Protein AF-A0A0C9TZB8-F1 (afdb_monomer_lite)

Foldseek 3Di:
DVVVPPDPPPDDDPPVVVVLVVVVVVVVVVVVVVQVVQVVVLVVVCVVPVDCPDDDRPDPDDPDDDPPDDDDDDDDDDDDDDPDDPPPPPPPDQQHWDWDQDPVRDIGTDPVSPDDDPVVPPPCVPDDDDDDDPNPDDDDPCNPPPDPDDDQDPVNVVLLLVVCLAVPLPLCLSQLLRPPRHSVNSVVSVVVCCVVPVPSNVVSNVNHDHHDQVSSCVSVVDRPPDDDDDDDDDPDPDPDD

Organism: Sphaerobolus stellatus (strain SS14) (NCBI:txid990650)

pLDDT: mean 74.23, std 18.97, range [26.12, 95.31]

Structure (mmCIF, N/CA/C/O backbone):
data_AF-A0A0C9TZB8-F1
#
_entry.id   AF-A0A0C9TZB8-F1
#
loop_
_atom_site.group_PDB
_atom_site.id
_atom_site.type_symbol
_atom_site.label_atom_id
_atom_site.label_alt_id
_atom_site.label_comp_id
_atom_site.label_asym_id
_atom_site.label_entity_id
_atom_site.label_seq_id
_atom_site.pdbx_PDB_ins_code
_atom_site.Cartn_x
_atom_site.Cartn_y
_atom_site.Cartn_z
_atom_site.occupancy
_atom_site.B_iso_or_equiv
_atom_site.auth_seq_id
_atom_site.auth_comp_id
_atom_site.auth_asym_id
_atom_site.auth_atom_id
_atom_site.pdbx_PDB_model_num
ATOM 1 N N . MET A 1 1 ? -3.788 34.583 13.379 1.00 45.22 1 MET A N 1
ATOM 2 C CA . MET A 1 1 ? -2.763 34.274 12.353 1.00 45.22 1 MET A CA 1
ATOM 3 C C . MET A 1 1 ? -3.358 33.947 10.976 1.00 45.22 1 MET A C 1
ATOM 5 O O . MET A 1 1 ? -2.590 33.648 10.077 1.00 45.22 1 MET A O 1
ATOM 9 N N . SER A 1 2 ? -4.682 34.026 10.771 1.00 53.50 2 SER A N 1
ATOM 10 C CA . SER A 1 2 ? -5.327 33.851 9.455 1.00 53.50 2 SER A CA 1
ATOM 11 C C . SER A 1 2 ? -5.570 35.163 8.696 1.00 53.50 2 SER A C 1
ATOM 13 O O . SER A 1 2 ? -5.894 35.116 7.525 1.00 53.50 2 SER A O 1
ATOM 15 N N . THR A 1 3 ? -5.381 36.316 9.340 1.00 52.56 3 THR A N 1
ATOM 16 C CA . THR A 1 3 ? -5.640 37.660 8.786 1.00 52.56 3 THR A CA 1
ATOM 17 C C . THR A 1 3 ? -4.409 38.299 8.131 1.00 52.56 3 THR A C 1
ATOM 19 O O . THR A 1 3 ? -4.404 39.490 7.855 1.00 52.56 3 THR A O 1
ATOM 22 N N . ILE A 1 4 ? -3.318 37.540 7.961 1.00 51.75 4 ILE A N 1
ATOM 23 C CA . ILE A 1 4 ? -2.066 38.017 7.337 1.00 51.75 4 ILE A CA 1
ATOM 24 C C . ILE A 1 4 ? -1.989 37.650 5.845 1.00 51.75 4 ILE A C 1
ATOM 26 O O . ILE A 1 4 ? -1.059 38.050 5.152 1.00 51.75 4 ILE A O 1
ATOM 30 N N . CYS A 1 5 ? -2.969 36.878 5.368 1.00 57.84 5 CYS A N 1
ATOM 31 C CA . CYS A 1 5 ? -3.110 36.447 3.980 1.00 57.84 5 CYS A CA 1
ATOM 32 C C . CYS A 1 5 ? -4.456 36.885 3.385 1.00 57.84 5 CYS A C 1
ATOM 34 O O . CYS A 1 5 ? -4.932 36.245 2.454 1.00 57.84 5 CYS A O 1
ATOM 36 N N . ASP A 1 6 ? -5.071 37.934 3.936 1.00 55.94 6 ASP A N 1
ATOM 37 C CA . ASP A 1 6 ? -6.089 38.681 3.202 1.00 55.94 6 ASP A CA 1
ATOM 38 C C . ASP A 1 6 ? -5.326 39.629 2.263 1.00 55.94 6 ASP A C 1
ATOM 40 O O . ASP A 1 6 ? -4.459 40.385 2.704 1.00 55.94 6 ASP A O 1
ATOM 44 N N . ASP A 1 7 ? -5.562 39.456 0.964 1.00 50.97 7 ASP A N 1
ATOM 45 C CA . ASP A 1 7 ? -4.817 40.012 -0.167 1.00 50.97 7 ASP A CA 1
ATOM 46 C C . ASP A 1 7 ? -4.336 41.461 0.016 1.00 50.97 7 ASP A C 1
ATOM 48 O O . ASP A 1 7 ? -5.112 42.391 0.235 1.00 50.97 7 ASP A O 1
ATOM 52 N N . LEU A 1 8 ? -3.039 41.676 -0.218 1.00 54.12 8 LEU A N 1
ATOM 53 C CA . LEU A 1 8 ? -2.567 42.961 -0.721 1.00 54.12 8 LEU A CA 1
ATOM 54 C C . LEU A 1 8 ? -3.093 43.080 -2.160 1.00 54.12 8 LEU A C 1
ATOM 56 O O . LEU A 1 8 ? -2.630 42.353 -3.038 1.00 54.12 8 LEU A O 1
ATOM 60 N N . GLU A 1 9 ? -4.016 44.011 -2.414 1.00 53.62 9 GLU A N 1
ATOM 61 C CA . GLU A 1 9 ? -4.641 44.302 -3.727 1.00 53.62 9 GLU A CA 1
ATOM 62 C C . GLU A 1 9 ? -3.643 44.672 -4.856 1.00 53.62 9 GLU A C 1
ATOM 64 O O . GLU A 1 9 ? -4.024 45.063 -5.958 1.00 53.62 9 GLU A O 1
ATOM 69 N N . THR A 1 10 ? -2.339 44.567 -4.605 1.00 58.12 10 THR A N 1
ATOM 70 C CA . THR A 1 10 ? -1.247 44.889 -5.528 1.00 58.12 10 THR A CA 1
ATOM 71 C C . THR A 1 10 ? -0.643 43.659 -6.215 1.00 58.12 10 THR A C 1
ATOM 73 O O . THR A 1 10 ? 0.202 43.802 -7.102 1.00 58.12 10 THR A O 1
ATOM 76 N N . GLY A 1 11 ? -1.073 42.444 -5.860 1.00 58.53 11 GLY A N 1
ATOM 77 C CA . GLY A 1 11 ? -0.589 41.209 -6.471 1.00 58.53 11 GLY A CA 1
ATOM 78 C C . GLY A 1 11 ? -1.316 40.870 -7.772 1.00 58.53 11 GLY A C 1
ATOM 79 O O . GLY A 1 11 ? -2.379 40.259 -7.746 1.00 58.53 11 GLY A O 1
ATOM 80 N N . ARG A 1 12 ? -0.733 41.191 -8.936 1.00 65.31 12 ARG A N 1
ATOM 81 C CA . ARG A 1 12 ? -1.201 40.601 -10.204 1.00 65.31 12 ARG A CA 1
ATOM 82 C C . ARG A 1 12 ? -0.957 39.096 -10.168 1.00 65.31 12 ARG A C 1
ATOM 84 O O . ARG A 1 12 ? 0.181 38.639 -10.284 1.00 65.31 12 ARG A O 1
ATOM 91 N N . ILE A 1 13 ? -2.032 38.334 -10.020 1.00 67.38 13 ILE A N 1
ATOM 92 C CA . ILE A 1 13 ? -2.008 36.881 -10.137 1.00 67.38 13 ILE A CA 1
ATOM 93 C C . ILE A 1 13 ? -1.567 36.531 -11.563 1.00 67.38 13 ILE A C 1
ATOM 95 O O . ILE A 1 13 ? -2.063 37.086 -12.543 1.00 67.38 13 ILE A O 1
ATOM 99 N N . SER A 1 14 ? -0.586 35.638 -11.685 1.00 73.31 14 SER A N 1
ATOM 100 C CA . SER A 1 14 ? -0.123 35.174 -12.991 1.00 73.31 14 SER A CA 1
ATOM 101 C C . SER A 1 14 ? -1.278 34.494 -13.732 1.00 73.31 14 SER A C 1
ATOM 103 O O . SER A 1 14 ? -1.895 33.577 -13.192 1.00 73.31 14 SER A O 1
ATOM 105 N N . SER A 1 15 ? -1.527 34.876 -14.987 1.00 74.44 15 SER A N 1
ATOM 106 C CA . SER A 1 15 ? -2.512 34.221 -15.867 1.00 74.44 15 SER A CA 1
ATOM 107 C C . SER A 1 15 ? -2.292 32.704 -15.978 1.00 74.44 15 SER A C 1
ATOM 109 O O . SER A 1 15 ? -3.234 31.928 -16.153 1.00 74.44 15 SER A O 1
ATOM 111 N N . ARG A 1 16 ? -1.041 32.258 -15.796 1.00 67.25 16 ARG A N 1
ATOM 112 C CA . ARG A 1 16 ? -0.650 30.847 -15.700 1.00 67.25 16 ARG A CA 1
ATOM 113 C C . ARG A 1 16 ? -1.206 30.166 -14.448 1.00 67.25 16 ARG A C 1
ATOM 115 O O . ARG A 1 16 ? -1.629 29.016 -14.523 1.00 67.25 16 ARG A O 1
ATOM 122 N N . TRP A 1 17 ? -1.196 30.854 -13.307 1.00 71.19 17 TRP A N 1
ATOM 123 C CA . TRP A 1 17 ? -1.769 30.336 -12.064 1.00 71.19 17 TRP A CA 1
ATOM 124 C C . TRP A 1 17 ? -3.279 30.173 -12.206 1.00 71.19 17 TRP A C 1
ATOM 126 O O . TRP A 1 17 ? -3.803 29.111 -11.890 1.00 71.19 17 TRP A O 1
ATOM 136 N N . GLU A 1 18 ? -3.956 31.174 -12.768 1.00 73.69 18 GLU A N 1
ATOM 137 C CA . GLU A 1 18 ? -5.401 31.132 -13.000 1.00 73.69 18 GLU A CA 1
ATOM 138 C C . GLU A 1 18 ? -5.789 29.987 -13.946 1.00 73.69 18 GLU A C 1
ATOM 140 O O . GLU A 1 18 ? -6.629 29.154 -13.604 1.00 73.69 18 GLU A O 1
ATOM 145 N N . SER A 1 19 ? -5.085 29.857 -15.075 1.00 76.12 19 SER A N 1
ATOM 146 C CA . SER A 1 19 ? -5.293 28.760 -16.031 1.00 76.12 19 SER A CA 1
ATOM 147 C C . SER A 1 19 ? -5.060 27.384 -15.393 1.00 76.12 19 SER A C 1
ATOM 149 O O . SER A 1 19 ? -5.835 26.454 -15.603 1.00 76.12 19 SER A O 1
ATOM 151 N N . SER A 1 20 ? -4.022 27.247 -14.561 1.00 71.62 20 SER A N 1
ATOM 152 C CA . SER A 1 20 ? -3.732 25.999 -13.846 1.00 71.62 20 SER A CA 1
ATOM 153 C C . SER A 1 20 ? -4.809 25.658 -12.810 1.00 71.62 20 SER A C 1
ATOM 155 O O . SER A 1 20 ? -5.211 24.498 -12.710 1.00 71.62 20 SER A O 1
ATOM 157 N N . GLN A 1 21 ? -5.323 26.647 -12.071 1.00 74.38 21 GLN A N 1
ATOM 158 C CA . GLN A 1 21 ? -6.415 26.436 -11.117 1.00 74.38 21 GLN A CA 1
ATOM 159 C C . GLN A 1 21 ? -7.715 26.033 -11.814 1.00 74.38 21 GLN A C 1
ATOM 161 O O . GLN A 1 21 ? -8.397 25.124 -11.337 1.00 74.38 21 GLN A O 1
ATOM 166 N N . LEU A 1 22 ? -8.040 26.656 -12.951 1.00 81.00 22 LEU A N 1
ATOM 167 C CA . LEU A 1 22 ? -9.216 26.306 -13.748 1.00 81.00 22 LEU A CA 1
ATOM 168 C C . LEU A 1 22 ? -9.128 24.868 -14.265 1.00 81.00 22 LEU A C 1
ATOM 170 O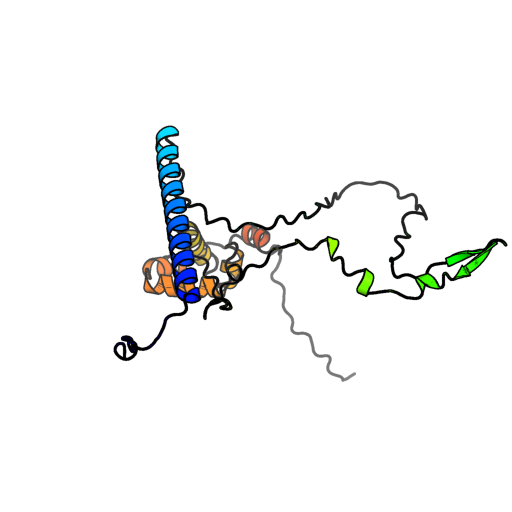 O . LEU A 1 22 ? -10.042 24.084 -14.013 1.00 81.00 22 LEU A O 1
ATOM 174 N N . LEU A 1 23 ? -7.997 24.479 -14.862 1.00 78.31 23 LEU A N 1
ATOM 175 C CA . LEU A 1 23 ? -7.768 23.101 -15.312 1.00 78.31 23 LEU A CA 1
ATOM 176 C C . LEU A 1 23 ? -7.858 22.093 -14.158 1.00 78.31 23 LEU A C 1
ATOM 178 O O . LEU A 1 23 ? -8.474 21.035 -14.294 1.00 78.31 23 LEU A O 1
ATOM 182 N N . HIS A 1 24 ? -7.308 22.418 -12.984 1.00 73.25 24 HIS A N 1
ATOM 183 C CA . HIS A 1 24 ? -7.448 21.572 -11.797 1.00 73.25 24 HIS A CA 1
ATOM 184 C C . HIS A 1 24 ? -8.894 21.465 -11.305 1.00 73.25 24 HIS A C 1
ATOM 186 O O . HIS A 1 24 ? -9.329 20.381 -10.899 1.00 73.25 24 HIS A O 1
ATOM 192 N N . ALA A 1 25 ? -9.644 22.566 -11.322 1.00 79.00 25 ALA A N 1
ATOM 193 C CA . ALA A 1 25 ? -11.049 22.583 -10.943 1.00 79.00 25 ALA A CA 1
ATOM 194 C C . ALA A 1 25 ? -11.899 21.757 -11.921 1.00 79.00 25 ALA A C 1
ATOM 196 O O . ALA A 1 25 ? -12.752 20.984 -11.479 1.00 79.00 25 ALA A O 1
ATOM 197 N N . GLU A 1 26 ? -11.629 21.856 -13.222 1.00 81.56 26 GLU A N 1
ATOM 198 C CA . GLU A 1 26 ? -12.265 21.056 -14.270 1.00 81.56 26 GLU A CA 1
ATOM 199 C C . GLU A 1 26 ? -11.932 19.569 -14.143 1.00 81.56 26 GLU A C 1
ATOM 201 O O . GLU A 1 26 ? -12.843 18.742 -14.140 1.00 81.56 26 GLU A O 1
ATOM 206 N N . ALA A 1 27 ? -10.663 19.212 -13.928 1.00 80.56 27 ALA A N 1
ATOM 207 C CA . ALA A 1 27 ? -10.259 17.827 -13.687 1.00 80.56 27 ALA A CA 1
ATOM 208 C C . ALA A 1 27 ? -10.955 17.238 -12.446 1.00 80.56 27 ALA A C 1
ATOM 210 O O . ALA A 1 27 ? -11.417 16.096 -12.456 1.00 80.56 27 ALA A O 1
ATOM 211 N N . LYS A 1 28 ? -11.096 18.029 -11.375 1.00 79.31 28 LYS A N 1
ATOM 212 C CA . LYS A 1 28 ? -11.807 17.617 -10.155 1.00 79.31 28 LYS A CA 1
ATOM 213 C C . LYS A 1 28 ? -13.316 17.472 -10.378 1.00 79.31 28 LYS A C 1
ATOM 215 O O . LYS A 1 28 ? -13.921 16.582 -9.777 1.00 79.31 28 LYS A O 1
ATOM 220 N N . LYS A 1 29 ? -13.924 18.323 -11.215 1.00 83.69 29 LYS A N 1
ATOM 221 C CA . LYS A 1 29 ? -15.326 18.185 -11.642 1.00 83.69 29 LYS A CA 1
ATOM 222 C C . LYS A 1 29 ? -15.520 16.906 -12.455 1.00 83.69 29 LYS A C 1
ATOM 224 O O . LYS A 1 29 ? -16.336 16.088 -12.044 1.00 83.69 29 LYS A O 1
ATOM 229 N N . ARG A 1 30 ? -14.695 16.668 -13.483 1.00 84.12 30 ARG A N 1
ATOM 230 C CA . ARG A 1 30 ? -14.734 15.438 -14.296 1.00 84.12 30 ARG A CA 1
ATOM 231 C C . ARG A 1 30 ? -14.606 14.179 -13.442 1.00 84.12 30 ARG A C 1
ATOM 233 O O . ARG A 1 30 ? -15.458 13.307 -13.520 1.00 84.12 30 ARG A O 1
ATOM 240 N N . ALA A 1 31 ? -13.637 14.125 -12.526 1.00 83.19 31 ALA A N 1
ATOM 241 C CA . ALA A 1 31 ? -13.479 12.976 -11.628 1.00 83.19 31 ALA A CA 1
ATOM 242 C C . ALA A 1 31 ? -14.692 12.754 -10.696 1.00 83.19 31 ALA A C 1
ATOM 244 O O . ALA A 1 31 ? -14.995 11.622 -10.312 1.00 83.19 31 ALA A O 1
ATOM 245 N N . ARG A 1 32 ? -15.393 13.825 -10.292 1.00 80.12 32 ARG A N 1
ATOM 246 C CA . ARG A 1 32 ? -16.629 13.726 -9.499 1.00 80.12 32 ARG A CA 1
ATOM 247 C C . ARG A 1 32 ? -17.796 13.233 -10.350 1.00 80.12 32 ARG A C 1
ATOM 249 O O . ARG A 1 32 ? -18.580 12.429 -9.855 1.00 80.12 32 ARG A O 1
ATOM 256 N N . GLU A 1 33 ? -17.908 13.718 -11.580 1.00 85.31 33 GLU A N 1
ATOM 257 C CA . GLU A 1 33 ? -18.944 13.334 -12.540 1.00 85.31 33 GLU A CA 1
ATOM 258 C C . GLU A 1 33 ? -18.784 11.883 -12.983 1.00 85.31 33 GLU A C 1
ATOM 260 O O . GLU A 1 33 ? -19.746 11.132 -12.896 1.00 85.31 33 GLU A O 1
ATOM 265 N N . GLU A 1 34 ? -17.576 11.440 -13.334 1.00 81.94 34 GLU A N 1
ATOM 266 C CA . GLU A 1 34 ? -17.288 10.032 -13.635 1.00 81.94 34 GLU A CA 1
ATOM 267 C C . GLU A 1 34 ? -17.629 9.126 -12.455 1.00 81.94 34 GLU A C 1
ATOM 269 O O . GLU A 1 34 ? -18.266 8.090 -12.620 1.00 81.94 34 GLU A O 1
ATOM 274 N N . ARG A 1 35 ? -17.280 9.542 -11.231 1.00 80.88 35 ARG A N 1
ATOM 275 C CA . ARG A 1 35 ? -17.648 8.797 -10.025 1.00 80.88 35 ARG A CA 1
ATOM 276 C C . ARG A 1 35 ? -19.161 8.763 -9.793 1.00 80.88 35 ARG A C 1
ATOM 278 O O . ARG A 1 35 ? -19.663 7.763 -9.289 1.00 80.88 35 ARG A O 1
ATOM 285 N N . ALA A 1 36 ? -19.870 9.850 -10.089 1.00 85.44 36 ALA A N 1
ATOM 286 C CA . ALA A 1 36 ? -21.324 9.910 -9.969 1.00 85.44 36 ALA A CA 1
ATOM 287 C C . ALA A 1 36 ? -22.005 9.052 -11.042 1.00 85.44 36 ALA A C 1
ATOM 289 O O . ALA A 1 36 ? -22.949 8.339 -10.726 1.00 85.44 36 ALA A O 1
ATOM 290 N N . LYS A 1 37 ? -21.480 9.061 -12.271 1.00 86.62 37 LYS A N 1
ATOM 291 C CA . LYS A 1 37 ? -21.943 8.218 -13.373 1.00 86.62 37 LYS A CA 1
ATOM 292 C C . LYS A 1 37 ? -21.721 6.739 -13.067 1.00 86.62 37 LYS A C 1
ATOM 294 O O . LYS A 1 37 ? -22.668 5.979 -13.159 1.00 86.62 37 LYS A O 1
ATOM 299 N N . ALA A 1 38 ? -20.538 6.361 -12.580 1.00 83.62 38 ALA A N 1
ATOM 300 C CA . ALA A 1 38 ? -20.253 4.990 -12.151 1.00 83.62 38 ALA A CA 1
ATOM 301 C C . ALA A 1 38 ? -21.151 4.528 -10.988 1.00 83.62 38 ALA A C 1
ATOM 303 O O . ALA A 1 38 ? -21.453 3.347 -10.872 1.00 83.62 38 ALA A O 1
ATOM 304 N N . LEU A 1 39 ? -21.576 5.447 -10.110 1.00 81.62 39 LEU A N 1
ATOM 305 C CA . LEU A 1 39 ? -22.534 5.131 -9.049 1.00 81.62 39 LEU A CA 1
ATOM 306 C C . LEU A 1 39 ? -23.952 4.941 -9.604 1.00 81.62 39 LEU A C 1
ATOM 308 O O . LEU A 1 39 ? -24.630 4.011 -9.191 1.00 81.62 39 LEU A O 1
ATOM 312 N N . ALA A 1 40 ? -24.386 5.801 -10.528 1.00 83.50 40 ALA A N 1
ATOM 313 C CA . ALA A 1 40 ? -25.693 5.684 -11.172 1.00 83.50 40 ALA A CA 1
ATOM 314 C C . ALA A 1 40 ? -25.793 4.419 -12.040 1.00 83.50 40 ALA A C 1
ATOM 316 O O . ALA A 1 40 ? -26.806 3.738 -11.998 1.00 83.50 40 ALA A O 1
ATOM 317 N N . GLU A 1 41 ? -24.727 4.081 -12.764 1.00 82.38 41 GLU A N 1
ATOM 318 C CA . GLU A 1 41 ? -24.625 2.865 -13.577 1.00 82.38 41 GLU A CA 1
ATOM 319 C C . GLU A 1 41 ? -24.676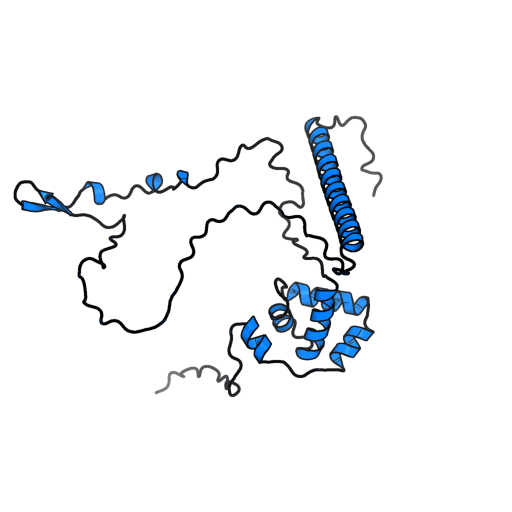 1.602 -12.707 1.00 82.38 41 GLU A C 1
ATOM 321 O O . GLU A 1 41 ? -25.434 0.688 -13.010 1.00 82.38 41 GLU A O 1
ATOM 326 N N . ALA A 1 42 ? -23.979 1.590 -11.564 1.00 74.88 42 ALA A N 1
ATOM 327 C CA . ALA A 1 42 ? -24.089 0.498 -10.596 1.00 74.88 42 ALA A CA 1
ATOM 328 C C . ALA A 1 42 ? -25.506 0.369 -9.993 1.00 74.88 42 ALA A C 1
ATOM 330 O O . ALA A 1 42 ? -25.989 -0.743 -9.792 1.00 74.88 42 ALA A O 1
ATOM 331 N N . ASP A 1 43 ? -26.190 1.488 -9.722 1.00 77.19 43 ASP A N 1
ATOM 332 C CA . ASP A 1 43 ? -27.570 1.494 -9.204 1.00 77.19 43 ASP A CA 1
ATOM 333 C C . ASP A 1 43 ? -28.617 1.071 -10.269 1.00 77.19 43 ASP A C 1
ATOM 335 O O . ASP A 1 43 ? -29.708 0.611 -9.911 1.00 77.19 43 ASP A O 1
ATOM 339 N N . GLU A 1 44 ? -28.328 1.256 -11.562 1.00 76.44 44 GLU A N 1
ATOM 340 C CA . GLU A 1 44 ? -29.146 0.796 -12.700 1.00 76.44 44 GLU A CA 1
ATOM 341 C C . GLU A 1 44 ? -28.947 -0.714 -12.931 1.00 76.44 44 GLU A C 1
ATOM 343 O O . GLU A 1 44 ? -29.919 -1.465 -13.011 1.00 76.44 44 GLU A O 1
ATOM 348 N N . GLU A 1 45 ? -27.696 -1.185 -12.912 1.00 69.25 45 GLU A N 1
ATOM 349 C CA . GLU A 1 45 ? -27.337 -2.603 -13.052 1.00 69.25 45 GLU A CA 1
ATOM 350 C C . GLU A 1 45 ? -27.929 -3.464 -11.914 1.00 69.25 45 GLU A C 1
ATOM 352 O O . GLU A 1 45 ? -28.421 -4.576 -12.148 1.00 69.25 45 GLU A O 1
ATOM 357 N N . GLU A 1 46 ? -27.977 -2.932 -10.684 1.00 66.69 46 GLU A N 1
ATOM 358 C CA . GLU A 1 46 ? -28.664 -3.576 -9.554 1.00 66.69 46 GLU A CA 1
ATOM 359 C C . GLU A 1 46 ? -30.191 -3.669 -9.757 1.00 66.69 46 GLU A C 1
ATOM 361 O O . GLU A 1 46 ? -30.806 -4.639 -9.299 1.00 66.69 46 GLU A O 1
ATOM 366 N N . ARG A 1 47 ? -30.821 -2.705 -10.451 1.00 70.19 47 ARG A N 1
ATOM 367 C CA . ARG A 1 47 ? -32.267 -2.729 -10.751 1.00 70.19 47 ARG A CA 1
ATOM 368 C C . ARG A 1 47 ? -32.627 -3.735 -11.839 1.00 70.19 47 ARG A C 1
ATOM 370 O O . ARG A 1 47 ? -33.677 -4.364 -11.728 1.00 70.19 47 ARG A O 1
ATOM 377 N N . GLU A 1 48 ? -31.788 -3.893 -12.860 1.00 65.31 48 GLU A N 1
ATOM 378 C CA . GLU A 1 48 ? -32.059 -4.809 -13.975 1.00 65.31 48 GLU A CA 1
ATOM 379 C C . GLU A 1 48 ? -31.773 -6.277 -13.633 1.00 65.31 48 GLU A C 1
ATOM 381 O O . GLU A 1 48 ? -32.516 -7.168 -14.041 1.00 65.31 48 GLU A O 1
ATOM 386 N N . THR A 1 49 ? -30.720 -6.557 -12.860 1.00 60.84 49 THR A N 1
ATOM 387 C CA . THR A 1 49 ? -30.275 -7.940 -12.604 1.00 60.84 49 THR A CA 1
ATOM 388 C C . THR A 1 49 ? -30.786 -8.529 -11.288 1.00 60.84 49 THR A C 1
ATOM 390 O O . THR A 1 49 ? -30.656 -9.734 -11.059 1.00 60.84 49 THR A O 1
ATOM 393 N N . GLY A 1 50 ? -31.355 -7.705 -10.397 1.00 53.97 50 GLY A N 1
ATOM 394 C CA . GLY A 1 50 ? -31.882 -8.128 -9.093 1.00 53.97 50 GLY A CA 1
ATOM 395 C C . GLY A 1 50 ? -30.838 -8.751 -8.152 1.00 53.97 50 GLY A C 1
ATOM 396 O O . GLY A 1 50 ? -31.195 -9.302 -7.108 1.00 53.97 50 GLY A O 1
ATOM 397 N N . ARG A 1 51 ? -29.546 -8.690 -8.500 1.00 50.59 51 ARG A N 1
ATOM 398 C CA . ARG A 1 51 ? -28.441 -9.282 -7.744 1.00 50.59 51 ARG A CA 1
ATOM 399 C C . ARG A 1 51 ? -27.664 -8.161 -7.068 1.00 50.59 51 ARG A C 1
ATOM 401 O O . ARG A 1 51 ? -26.985 -7.398 -7.736 1.00 50.59 51 ARG A O 1
ATOM 408 N N . SER A 1 52 ? -27.725 -8.082 -5.736 1.00 45.12 52 SER A N 1
ATOM 409 C CA . SER A 1 52 ? -26.952 -7.087 -4.983 1.00 45.12 52 SER A CA 1
ATOM 410 C C . SER A 1 52 ? -25.453 -7.380 -5.102 1.00 45.12 52 SER A C 1
ATOM 412 O O . SER A 1 52 ? -24.902 -8.220 -4.377 1.00 45.12 52 SER A O 1
ATOM 414 N N . THR A 1 53 ? -24.766 -6.706 -6.014 1.00 46.16 53 THR A N 1
ATOM 415 C CA . THR A 1 53 ? -23.307 -6.715 -6.071 1.00 46.16 53 THR A CA 1
ATOM 416 C C . THR A 1 53 ? -22.806 -5.689 -5.067 1.00 46.16 53 THR A C 1
ATOM 418 O O . THR A 1 53 ? -22.673 -4.508 -5.366 1.00 46.16 53 THR A O 1
ATOM 421 N N . GLY A 1 54 ? -22.564 -6.137 -3.830 1.00 44.03 54 GLY A N 1
ATOM 422 C CA . GLY A 1 54 ? -22.174 -5.274 -2.717 1.00 44.03 54 GLY A CA 1
ATOM 423 C C . GLY A 1 54 ? -21.157 -4.196 -3.112 1.00 44.03 54 GLY A C 1
ATOM 424 O O . GLY A 1 54 ? -20.041 -4.519 -3.507 1.00 44.03 54 GLY A O 1
ATOM 425 N N . ARG A 1 55 ? -21.576 -2.927 -2.979 1.00 41.50 55 ARG A N 1
ATOM 426 C CA . ARG A 1 55 ? -20.843 -1.659 -3.189 1.00 41.50 55 ARG A CA 1
ATOM 427 C C . ARG A 1 55 ? -19.316 -1.793 -3.284 1.00 41.50 55 ARG A C 1
ATOM 429 O O . ARG A 1 55 ? -18.595 -1.476 -2.332 1.00 41.50 55 ARG A O 1
ATOM 436 N N . ARG A 1 56 ? -18.802 -2.157 -4.458 1.00 41.06 56 ARG A N 1
ATOM 437 C CA . ARG A 1 56 ? -17.392 -1.973 -4.814 1.00 41.06 56 ARG A CA 1
ATOM 438 C C . ARG A 1 56 ? -17.313 -0.811 -5.784 1.00 41.06 56 ARG A C 1
ATOM 440 O O . ARG A 1 56 ? -17.576 -0.953 -6.965 1.00 41.06 56 ARG A O 1
ATOM 447 N N . TYR A 1 57 ? -16.936 0.352 -5.264 1.00 42.16 57 TYR A N 1
ATOM 448 C CA . TYR A 1 57 ? -16.523 1.455 -6.122 1.00 42.16 57 TYR A CA 1
ATOM 449 C C . TYR A 1 57 ? -15.315 0.991 -6.946 1.00 42.16 57 TYR A C 1
ATOM 451 O O . TYR A 1 57 ? -14.320 0.578 -6.329 1.00 42.16 57 TYR A O 1
ATOM 459 N N . PRO A 1 58 ? -15.339 1.087 -8.285 1.00 38.28 58 PRO A N 1
ATOM 460 C CA . PRO A 1 58 ? -14.122 0.926 -9.054 1.00 38.28 58 PRO A CA 1
ATOM 461 C C . PRO A 1 58 ? -13.161 2.034 -8.609 1.00 38.28 58 PRO A C 1
ATOM 463 O O . PRO A 1 58 ? -13.523 3.210 -8.494 1.00 38.28 58 PRO A O 1
ATOM 466 N N . LYS A 1 59 ? -11.934 1.653 -8.242 1.00 41.31 59 LYS A N 1
ATOM 467 C CA . LYS A 1 59 ? -10.876 2.645 -8.033 1.00 41.31 59 LYS A CA 1
ATOM 468 C C . LYS A 1 59 ? -10.633 3.354 -9.370 1.00 41.31 59 LYS A C 1
ATOM 470 O O . LYS A 1 59 ? -10.684 2.678 -10.393 1.00 41.31 59 LYS A O 1
ATOM 475 N N . PRO A 1 60 ? -10.336 4.667 -9.375 1.00 35.94 60 PRO A N 1
ATOM 476 C CA . PRO A 1 60 ? -9.943 5.345 -10.601 1.00 35.94 60 PRO A CA 1
ATOM 477 C C . PRO A 1 60 ? -8.725 4.618 -11.172 1.00 35.94 60 PRO A C 1
ATOM 479 O O . PRO A 1 60 ? -7.689 4.515 -10.504 1.00 35.94 60 PRO A O 1
ATOM 482 N N . VAL A 1 61 ? -8.891 4.056 -12.367 1.00 35.09 61 VAL A N 1
ATOM 483 C CA . VAL A 1 61 ? -7.810 3.449 -13.133 1.00 35.09 61 VAL A CA 1
ATOM 484 C C . VAL A 1 61 ? -6.964 4.615 -13.627 1.00 35.09 61 VAL A C 1
ATOM 486 O O . VAL A 1 61 ? -7.346 5.339 -14.539 1.00 35.09 61 VAL A O 1
ATOM 489 N N . LEU A 1 62 ? -5.836 4.854 -12.959 1.00 36.12 62 LEU A N 1
ATOM 490 C CA . LEU A 1 62 ? -4.746 5.594 -13.590 1.00 36.12 62 LEU A CA 1
ATOM 491 C C . LEU A 1 62 ? -4.332 4.796 -14.833 1.00 36.12 62 LEU A C 1
ATOM 493 O O . LEU A 1 62 ? -4.305 3.566 -14.729 1.00 36.12 62 LEU A O 1
ATOM 497 N N . PRO A 1 63 ? -4.022 5.443 -15.972 1.00 33.19 63 PRO A N 1
ATOM 498 C CA . PRO A 1 63 ? -3.596 4.731 -17.167 1.00 33.19 63 PRO A CA 1
ATOM 499 C C . PRO A 1 63 ? -2.376 3.884 -16.803 1.00 33.19 63 PRO A C 1
ATOM 501 O O . PRO A 1 63 ? -1.315 4.398 -16.446 1.00 33.19 63 PRO A O 1
ATOM 504 N N . VAL A 1 64 ? -2.581 2.569 -16.796 1.00 30.11 64 VAL A N 1
ATOM 505 C CA . VAL A 1 64 ? -1.521 1.578 -16.668 1.00 30.11 64 VAL A CA 1
ATOM 506 C C . VAL A 1 64 ? -0.792 1.627 -18.000 1.00 30.11 64 VAL 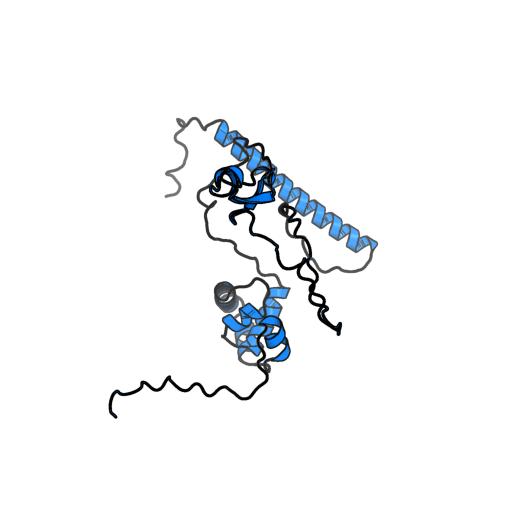A C 1
ATOM 508 O O . VAL A 1 64 ? -1.379 1.307 -19.033 1.00 30.11 64 VAL A O 1
ATOM 511 N N . ALA A 1 65 ? 0.455 2.098 -17.987 1.00 32.31 65 ALA A N 1
ATOM 512 C CA . ALA A 1 65 ? 1.358 1.894 -19.108 1.00 32.31 65 ALA A CA 1
ATOM 513 C C . ALA A 1 65 ? 1.379 0.390 -19.401 1.00 32.31 65 ALA A C 1
ATOM 515 O O . ALA A 1 65 ? 1.616 -0.411 -18.492 1.00 32.31 65 ALA A O 1
ATOM 516 N N . LYS A 1 66 ? 1.041 0.022 -20.640 1.00 28.91 66 LYS A N 1
ATOM 517 C CA . LYS A 1 66 ? 1.140 -1.351 -21.124 1.00 28.91 66 LYS A CA 1
ATOM 518 C C . LYS A 1 66 ? 2.593 -1.777 -20.947 1.00 28.91 66 LYS A C 1
ATOM 520 O O . LYS A 1 66 ? 3.482 -1.202 -21.560 1.00 28.91 66 LYS A O 1
ATOM 525 N N . HIS A 1 67 ? 2.817 -2.695 -20.018 1.00 29.41 67 HIS A N 1
ATOM 526 C CA . HIS A 1 67 ? 4.076 -3.403 -19.906 1.00 29.41 67 HIS A CA 1
ATOM 527 C C . HIS A 1 67 ? 3.859 -4.676 -20.707 1.00 29.41 67 HIS A C 1
ATOM 529 O O . HIS A 1 67 ? 3.222 -5.615 -20.224 1.00 29.41 67 HIS A O 1
ATOM 535 N N . ASP A 1 68 ? 4.318 -4.660 -21.952 1.00 31.05 68 ASP A N 1
ATOM 536 C CA . ASP A 1 68 ? 4.335 -5.825 -22.823 1.00 31.05 68 ASP A CA 1
ATOM 537 C C . ASP A 1 68 ? 5.479 -6.729 -22.335 1.00 31.05 68 ASP A C 1
ATOM 539 O O . ASP A 1 68 ? 6.583 -6.755 -22.867 1.00 31.05 68 ASP A O 1
ATOM 543 N N . GLY A 1 69 ? 5.244 -7.391 -21.200 1.00 28.19 69 GLY A N 1
ATOM 544 C CA . GLY A 1 69 ? 6.144 -8.380 -20.626 1.00 28.19 69 GLY A CA 1
ATOM 545 C C . GLY A 1 69 ? 5.859 -9.732 -21.256 1.00 28.19 69 GLY A C 1
ATOM 546 O O . GLY A 1 69 ? 4.853 -10.356 -20.926 1.00 28.19 69 GLY A O 1
ATOM 547 N N . GLY A 1 70 ? 6.742 -10.156 -22.160 1.00 29.89 70 GLY A N 1
ATOM 548 C CA . GLY A 1 70 ? 6.748 -11.495 -22.737 1.00 29.89 70 GLY A CA 1
ATOM 549 C C . GLY A 1 70 ? 6.743 -12.565 -21.647 1.00 29.89 70 GLY A C 1
ATOM 550 O O . GLY A 1 70 ? 7.588 -12.586 -20.754 1.00 29.89 70 GLY A O 1
ATOM 551 N N . GLU A 1 71 ? 5.748 -13.436 -21.728 1.00 26.12 71 GLU A N 1
ATOM 552 C CA . GLU A 1 71 ? 5.553 -14.586 -20.864 1.00 26.12 71 GLU A CA 1
ATOM 553 C C . GLU A 1 71 ? 6.501 -15.702 -21.325 1.00 26.12 71 GLU A C 1
ATOM 555 O O . GLU A 1 71 ? 6.267 -16.353 -22.339 1.00 26.12 71 GLU A O 1
ATOM 560 N N . THR A 1 72 ? 7.610 -15.907 -20.613 1.00 26.39 72 THR A N 1
ATOM 561 C CA . THR A 1 72 ? 8.369 -17.160 -20.692 1.00 26.39 72 THR A CA 1
ATOM 562 C C . THR A 1 72 ? 7.749 -18.149 -19.716 1.00 26.39 72 THR A C 1
ATOM 564 O O . THR A 1 72 ? 7.948 -18.079 -18.502 1.00 26.39 72 THR A O 1
ATOM 567 N N . THR A 1 73 ? 6.958 -19.068 -20.261 1.00 28.31 73 THR A N 1
ATOM 568 C CA . THR A 1 73 ? 6.446 -20.242 -19.560 1.00 28.31 73 THR A CA 1
ATOM 569 C C . THR A 1 73 ? 7.616 -21.146 -19.169 1.00 28.31 73 THR A C 1
ATOM 571 O O . THR A 1 73 ? 8.393 -21.589 -20.013 1.00 28.31 73 THR A O 1
ATOM 574 N N . ILE A 1 74 ? 7.776 -21.391 -17.867 1.00 35.69 74 ILE A N 1
ATOM 575 C CA . ILE A 1 74 ? 8.682 -22.419 -17.347 1.00 35.69 74 ILE A CA 1
ATOM 576 C C . ILE A 1 74 ? 7.865 -23.703 -17.241 1.00 35.69 74 ILE A C 1
ATOM 578 O O . ILE A 1 74 ? 7.179 -23.933 -16.243 1.00 35.69 74 ILE A O 1
ATOM 582 N N . ASP A 1 75 ? 7.959 -24.531 -18.274 1.00 31.97 75 ASP A N 1
ATOM 583 C CA . ASP A 1 75 ? 7.411 -25.879 -18.267 1.00 31.97 75 ASP A CA 1
ATOM 584 C C . ASP A 1 75 ? 8.466 -26.825 -17.685 1.00 31.97 75 ASP A C 1
ATOM 586 O O . ASP A 1 75 ? 9.443 -27.194 -18.331 1.00 31.97 75 ASP A O 1
ATOM 590 N N . ASN A 1 76 ? 8.276 -27.208 -16.424 1.00 37.56 76 ASN A N 1
ATOM 591 C CA . ASN A 1 76 ? 8.961 -28.348 -15.825 1.00 37.56 76 ASN A CA 1
ATOM 592 C C . ASN A 1 76 ? 8.051 -29.570 -15.959 1.00 37.56 76 ASN A C 1
ATOM 594 O O . ASN A 1 76 ? 7.031 -29.626 -15.271 1.00 37.56 76 ASN A O 1
ATOM 598 N N . ASN A 1 77 ? 8.429 -30.541 -16.795 1.00 33.19 77 ASN A N 1
ATOM 599 C CA . ASN A 1 77 ? 8.619 -31.950 -16.413 1.00 33.19 77 ASN A CA 1
ATOM 600 C C . ASN A 1 77 ? 8.766 -32.853 -17.654 1.00 33.19 77 ASN A C 1
ATOM 602 O O . ASN A 1 77 ? 7.928 -32.811 -18.550 1.00 33.19 77 ASN A O 1
ATOM 606 N N . GLY A 1 78 ? 9.735 -33.772 -17.602 1.00 33.47 78 GLY A N 1
ATOM 607 C CA . GLY A 1 78 ? 9.647 -35.055 -18.305 1.00 33.47 78 GLY A CA 1
ATOM 608 C C . GLY A 1 78 ? 10.643 -35.276 -19.439 1.00 33.47 78 GLY A C 1
ATOM 609 O O . GLY A 1 78 ? 10.323 -35.017 -20.588 1.00 33.47 78 GLY A O 1
ATOM 610 N N . GLN A 1 79 ? 11.799 -35.840 -19.068 1.00 44.84 79 GLN A N 1
ATOM 611 C CA . GLN A 1 79 ? 12.593 -36.823 -19.821 1.00 44.84 79 GLN A CA 1
ATOM 612 C C . GLN A 1 79 ? 12.720 -36.600 -21.334 1.00 44.84 79 GLN A C 1
ATOM 614 O O . GLN A 1 79 ? 11.851 -37.033 -22.077 1.00 44.84 79 GLN A O 1
ATOM 619 N N . ASN A 1 80 ? 13.862 -36.077 -21.786 1.00 33.09 80 ASN A N 1
ATOM 620 C CA . ASN A 1 80 ? 14.438 -36.457 -23.075 1.00 33.09 80 ASN A CA 1
ATOM 621 C C . ASN A 1 80 ? 15.965 -36.420 -22.983 1.00 33.09 80 ASN A C 1
ATOM 623 O O . ASN A 1 80 ? 16.549 -35.538 -22.362 1.00 33.09 80 ASN A O 1
ATOM 627 N N . GLU A 1 81 ? 16.575 -37.458 -23.535 1.00 48.25 81 GLU A N 1
ATOM 628 C CA . GLU A 1 81 ? 18.008 -37.699 -23.607 1.00 48.25 81 GLU A CA 1
ATOM 629 C C . GLU A 1 81 ? 18.657 -36.586 -24.445 1.00 48.25 81 GLU A C 1
ATOM 631 O O . GLU A 1 81 ? 18.372 -36.454 -25.633 1.00 48.25 81 GLU A O 1
ATOM 636 N N . GLU A 1 82 ? 19.480 -35.743 -23.817 1.00 43.97 82 GLU A N 1
ATOM 637 C CA . GLU A 1 82 ? 20.165 -34.640 -24.497 1.00 43.97 82 GLU A CA 1
ATOM 638 C C . GLU A 1 82 ? 21.312 -35.183 -25.360 1.00 43.97 82 GLU A C 1
ATOM 640 O O . GLU A 1 82 ? 22.402 -35.505 -24.877 1.00 43.97 82 GLU A O 1
ATOM 645 N N . GLU A 1 83 ? 21.067 -35.277 -26.664 1.00 48.16 83 GLU A N 1
ATOM 646 C CA . GLU A 1 83 ? 22.120 -35.273 -27.672 1.00 48.16 83 GLU A CA 1
ATOM 647 C C . GLU A 1 83 ? 22.781 -33.884 -27.637 1.00 48.16 83 GLU A C 1
ATOM 649 O O . GLU A 1 83 ? 22.188 -32.890 -28.043 1.00 48.16 83 GLU A O 1
ATOM 654 N N . PHE A 1 84 ? 23.985 -33.802 -27.060 1.00 36.53 84 PHE A N 1
ATOM 655 C CA . PHE A 1 84 ? 24.752 -32.560 -26.921 1.00 36.53 84 PHE A CA 1
ATOM 656 C C . PHE A 1 84 ? 25.138 -31.998 -28.303 1.00 36.53 84 PHE A C 1
ATOM 658 O O . PHE A 1 84 ? 26.155 -32.373 -28.890 1.00 36.53 84 PHE A O 1
ATOM 665 N N . THR A 1 85 ? 24.327 -31.077 -28.813 1.00 49.53 85 THR A N 1
ATOM 666 C CA . THR A 1 85 ? 24.551 -30.276 -30.020 1.00 49.53 85 THR A CA 1
ATOM 667 C C . THR A 1 85 ? 25.464 -29.082 -29.702 1.00 49.53 85 THR A C 1
ATOM 669 O O . THR A 1 85 ? 25.156 -28.211 -28.886 1.00 49.53 85 THR A O 1
ATOM 672 N N . TYR A 1 86 ? 26.649 -29.037 -30.323 1.00 54.88 86 TYR A N 1
ATOM 673 C CA . TYR A 1 86 ? 27.682 -28.003 -30.105 1.00 54.88 86 TYR A CA 1
ATOM 674 C C . TYR A 1 86 ? 27.303 -26.609 -30.650 1.00 54.88 86 TYR A C 1
ATOM 676 O O . TYR A 1 86 ? 28.061 -25.650 -30.516 1.00 54.88 86 TYR A O 1
ATOM 684 N N . ASP A 1 87 ? 26.139 -26.498 -31.270 1.00 56.66 87 ASP A N 1
ATOM 685 C CA . ASP A 1 87 ? 25.592 -25.343 -31.970 1.00 56.66 87 ASP A CA 1
ATOM 686 C C . ASP A 1 87 ? 24.714 -24.450 -31.077 1.00 56.66 87 ASP A C 1
ATOM 688 O O . ASP A 1 87 ? 24.574 -23.259 -31.355 1.00 56.66 87 ASP A O 1
ATOM 692 N N . GLU A 1 88 ? 24.202 -24.960 -29.953 1.00 55.62 88 GLU A N 1
ATOM 693 C CA . GLU A 1 88 ? 23.255 -24.215 -29.107 1.00 55.62 88 GLU A CA 1
ATOM 694 C C . GLU A 1 88 ? 23.927 -23.397 -27.980 1.00 55.62 88 GLU A C 1
ATOM 696 O O . GLU A 1 88 ? 23.303 -22.543 -27.346 1.00 55.62 88 GLU A O 1
ATOM 701 N N . THR A 1 89 ? 25.234 -23.588 -27.753 1.00 52.91 89 THR A N 1
ATOM 702 C CA . THR A 1 89 ? 25.971 -22.996 -26.612 1.00 52.91 89 THR A CA 1
ATOM 703 C C . THR A 1 89 ? 26.776 -21.733 -26.932 1.00 52.91 89 THR A C 1
ATOM 705 O O . THR A 1 89 ? 27.465 -21.202 -26.061 1.00 52.91 89 THR A O 1
ATOM 708 N N . LEU A 1 90 ? 26.648 -21.176 -28.138 1.00 56.78 90 LEU A N 1
ATOM 709 C CA . LEU A 1 90 ? 27.295 -19.916 -28.516 1.00 56.78 90 LEU A CA 1
ATOM 710 C C . LEU A 1 90 ? 26.270 -18.796 -28.709 1.00 56.78 90 LEU A C 1
ATOM 712 O O . LEU A 1 90 ? 26.242 -18.127 -29.740 1.00 56.78 90 LEU A O 1
ATOM 716 N N . LYS A 1 91 ? 25.482 -18.493 -27.670 1.00 55.34 91 LYS A N 1
ATOM 717 C CA . LYS A 1 91 ? 25.008 -17.110 -27.491 1.00 55.34 91 LYS A CA 1
ATOM 718 C C . LYS A 1 91 ? 26.218 -16.258 -27.118 1.00 55.34 91 LYS A C 1
ATOM 720 O O . LYS A 1 91 ? 26.430 -15.924 -25.954 1.00 55.34 91 LYS A O 1
ATOM 725 N N . ALA A 1 92 ? 27.066 -15.983 -28.107 1.00 64.12 92 ALA A N 1
ATOM 726 C CA . ALA A 1 92 ? 28.167 -15.056 -27.958 1.00 64.12 92 ALA A CA 1
ATOM 727 C C . ALA A 1 92 ? 27.570 -13.729 -27.484 1.00 64.12 92 ALA A C 1
ATOM 729 O O . ALA A 1 92 ? 26.666 -13.180 -28.113 1.00 64.12 92 ALA A O 1
ATOM 730 N N . SER A 1 93 ? 28.037 -13.251 -26.331 1.00 75.00 93 SER A N 1
ATOM 731 C CA . SER A 1 93 ? 27.732 -11.899 -25.872 1.00 75.00 93 SER A CA 1
ATOM 732 C C . SER A 1 93 ? 28.027 -10.944 -27.032 1.00 75.00 93 SER A C 1
ATOM 734 O O . SER A 1 93 ? 29.107 -11.036 -27.612 1.00 75.00 93 SER A O 1
ATOM 736 N N . GLN A 1 94 ? 27.118 -10.022 -27.356 1.00 74.00 94 GLN A N 1
ATOM 737 C CA . GLN A 1 94 ? 27.326 -9.019 -28.415 1.00 74.00 94 GLN A CA 1
ATOM 738 C C . GLN A 1 94 ? 28.614 -8.198 -28.206 1.00 74.00 94 GLN A C 1
ATOM 740 O O . GLN A 1 94 ? 29.180 -7.663 -29.150 1.00 74.00 94 GLN A O 1
ATOM 745 N N . TYR A 1 95 ? 29.106 -8.165 -26.966 1.00 82.38 95 TYR A N 1
ATOM 746 C CA . TYR A 1 95 ? 30.332 -7.502 -26.533 1.00 82.38 95 TYR A CA 1
ATOM 747 C C . TYR A 1 95 ? 31.571 -8.407 -26.501 1.00 82.38 95 TYR A C 1
ATOM 749 O O . TYR A 1 95 ? 32.623 -7.998 -26.011 1.00 82.38 95 TYR A O 1
ATOM 757 N N . ALA A 1 96 ? 31.453 -9.660 -26.943 1.00 87.69 96 ALA A N 1
ATOM 758 C CA . ALA A 1 96 ? 32.583 -10.573 -27.030 1.00 87.69 96 ALA A CA 1
ATOM 759 C C . ALA A 1 96 ? 33.391 -10.290 -28.312 1.00 87.69 96 ALA A C 1
ATOM 761 O O . ALA A 1 96 ? 32.786 -10.080 -29.365 1.00 87.69 96 ALA A O 1
ATOM 762 N N . PRO A 1 97 ? 34.737 -10.317 -28.255 1.00 88.69 97 PRO A N 1
ATOM 763 C CA . PRO A 1 97 ? 35.572 -10.121 -29.436 1.00 88.69 97 PRO A CA 1
ATOM 764 C C . PRO A 1 97 ? 35.324 -11.232 -30.463 1.00 88.69 97 PRO A C 1
ATOM 766 O O . PRO A 1 97 ? 35.236 -12.411 -30.110 1.00 88.69 97 PRO A O 1
ATOM 769 N N . GLN A 1 98 ? 35.227 -10.852 -31.734 1.00 88.62 98 GLN A N 1
ATOM 770 C CA . GLN A 1 98 ? 34.906 -11.736 -32.852 1.00 88.62 98 GLN A CA 1
ATOM 771 C C . GLN A 1 98 ? 36.127 -12.002 -33.741 1.00 88.62 98 GLN A C 1
ATOM 773 O O . GLN A 1 98 ? 37.148 -11.311 -33.694 1.00 88.62 98 GLN A O 1
ATOM 778 N N . VAL A 1 99 ? 36.030 -13.048 -34.560 1.00 90.06 99 VAL A N 1
ATOM 779 C CA . VAL A 1 99 ? 37.098 -13.519 -35.445 1.00 90.06 99 VAL A CA 1
ATOM 780 C C . VAL A 1 99 ? 36.511 -13.756 -36.838 1.00 90.06 99 VAL A C 1
ATOM 782 O O . VAL A 1 99 ? 35.461 -14.382 -36.964 1.00 90.06 99 VAL A O 1
ATOM 785 N N . ARG A 1 100 ? 37.190 -13.274 -37.883 1.00 87.25 100 ARG A N 1
ATOM 786 C CA . ARG A 1 100 ? 36.813 -13.413 -39.299 1.00 87.25 100 ARG A CA 1
ATOM 787 C C . ARG A 1 100 ? 37.841 -14.258 -40.061 1.00 87.25 100 ARG A C 1
ATOM 789 O O . ARG A 1 100 ? 39.031 -14.227 -39.758 1.00 87.25 100 ARG A O 1
ATOM 796 N N . ILE A 1 101 ? 37.397 -15.018 -41.062 1.00 91.88 101 ILE A N 1
ATOM 797 C CA . ILE A 1 101 ? 38.285 -15.830 -41.911 1.00 91.88 101 ILE A CA 1
ATOM 798 C C . ILE A 1 101 ? 38.696 -14.990 -43.128 1.00 91.88 101 ILE A C 1
ATOM 800 O O . ILE A 1 101 ? 37.844 -14.514 -43.876 1.00 91.88 101 ILE A O 1
ATOM 804 N N . GLY A 1 102 ? 39.998 -14.777 -43.311 1.00 87.06 102 GLY A N 1
ATOM 805 C CA . GLY A 1 102 ? 40.558 -14.029 -44.436 1.00 87.06 102 GLY A CA 1
ATOM 806 C C . GLY A 1 102 ? 40.481 -14.791 -45.764 1.00 87.06 102 GLY A C 1
ATOM 807 O O . GLY A 1 102 ? 40.269 -16.001 -45.796 1.00 87.06 102 GLY A O 1
ATOM 808 N N . ALA A 1 103 ? 40.724 -14.094 -46.880 1.00 83.62 103 ALA A N 1
ATOM 809 C CA . ALA A 1 103 ? 40.642 -14.655 -48.239 1.00 83.62 103 ALA A CA 1
ATOM 810 C C . ALA A 1 103 ? 41.566 -15.868 -48.485 1.00 83.62 103 ALA A C 1
ATOM 812 O O . ALA A 1 103 ? 41.300 -16.679 -49.369 1.00 83.62 103 ALA A O 1
ATOM 813 N N . ASN A 1 104 ? 42.620 -16.008 -47.679 1.00 86.44 104 ASN A N 1
ATOM 814 C CA . ASN A 1 104 ? 43.583 -17.107 -47.749 1.00 86.44 104 ASN A CA 1
ATOM 815 C C . ASN A 1 104 ? 43.270 -18.249 -46.759 1.00 86.44 104 ASN A C 1
ATOM 817 O O . ASN A 1 104 ? 44.093 -19.143 -46.585 1.00 86.44 104 ASN A O 1
ATOM 821 N N . GLY A 1 105 ? 42.117 -18.219 -46.080 1.00 85.94 105 GLY A N 1
ATOM 822 C CA . GLY A 1 105 ? 41.753 -19.197 -45.046 1.00 85.94 105 GLY A CA 1
ATOM 823 C C . GLY A 1 105 ? 42.415 -18.958 -43.683 1.00 85.94 105 GLY A C 1
ATOM 824 O O . GLY A 1 105 ? 42.326 -19.805 -42.799 1.00 85.94 105 GLY A O 1
ATOM 825 N N . GLU A 1 106 ? 43.076 -17.815 -43.497 1.00 87.75 106 GLU A N 1
ATOM 826 C CA . GLU A 1 106 ? 43.686 -17.426 -42.223 1.00 87.75 106 GLU A CA 1
ATOM 827 C C . GLU A 1 106 ? 42.627 -16.916 -41.237 1.00 87.75 106 GLU A C 1
ATOM 829 O O . GLU A 1 106 ? 41.706 -16.191 -41.611 1.00 87.75 106 GLU A O 1
ATOM 834 N N . VAL A 1 107 ? 42.767 -17.277 -39.963 1.00 88.12 107 VAL A N 1
ATOM 835 C CA . VAL A 1 107 ? 41.872 -16.852 -38.879 1.00 88.12 107 VAL A CA 1
ATOM 836 C C . VAL A 1 107 ? 42.366 -15.509 -38.334 1.00 88.12 107 VAL A C 1
ATOM 838 O O . VAL A 1 107 ? 43.428 -15.445 -37.718 1.00 88.12 107 VAL A O 1
ATOM 841 N N . VAL A 1 108 ? 41.618 -14.429 -38.572 1.00 89.31 108 VAL A N 1
ATOM 842 C CA . VAL A 1 108 ? 42.022 -13.048 -38.257 1.00 89.31 108 VAL A CA 1
ATOM 843 C C . VAL A 1 108 ? 41.043 -12.422 -37.265 1.00 89.31 108 VAL A C 1
ATOM 845 O O . VAL A 1 108 ? 39.831 -12.518 -37.430 1.00 89.31 108 VAL A O 1
ATOM 848 N N . LEU A 1 109 ? 41.558 -11.756 -36.229 1.00 88.62 109 LEU A N 1
ATOM 849 C CA . LEU A 1 109 ? 40.732 -11.026 -35.260 1.00 88.62 109 LEU A CA 1
ATOM 850 C C . LEU A 1 109 ? 39.975 -9.877 -35.939 1.00 88.62 109 LEU A C 1
ATOM 852 O O . LEU A 1 109 ? 40.555 -9.111 -36.711 1.00 88.62 109 LEU A O 1
ATOM 856 N N . ASP A 1 110 ? 38.690 -9.745 -35.623 1.00 88.75 110 ASP A N 1
ATOM 857 C CA . ASP A 1 110 ? 37.870 -8.638 -36.094 1.00 88.75 110 ASP A CA 1
ATOM 858 C C . ASP A 1 110 ? 38.162 -7.382 -35.255 1.00 88.75 110 ASP A C 1
ATOM 860 O O . ASP A 1 110 ? 37.761 -7.283 -34.094 1.00 88.75 110 ASP A O 1
ATOM 864 N N . ILE A 1 111 ? 38.894 -6.429 -35.837 1.00 86.38 111 ILE A N 1
ATOM 865 C CA . ILE A 1 111 ? 39.330 -5.196 -35.162 1.00 86.38 111 ILE A CA 1
ATOM 866 C C . ILE A 1 111 ? 38.131 -4.323 -34.766 1.00 86.38 111 ILE A C 1
ATOM 868 O O . ILE A 1 111 ? 38.177 -3.670 -33.723 1.00 86.38 111 ILE A O 1
ATOM 872 N N . ASP A 1 112 ? 37.053 -4.354 -35.551 1.00 83.88 112 ASP A N 1
ATOM 873 C CA . ASP A 1 112 ? 35.859 -3.542 -35.317 1.00 83.88 112 ASP A CA 1
ATOM 874 C C . ASP A 1 112 ? 35.087 -4.059 -34.088 1.00 83.88 112 ASP A C 1
ATOM 876 O O . ASP A 1 112 ? 34.497 -3.279 -33.347 1.00 83.88 112 ASP A O 1
ATOM 880 N N . SER A 1 113 ? 35.182 -5.363 -33.798 1.00 85.19 113 SER A N 1
ATOM 881 C CA . SER A 1 113 ? 34.587 -5.990 -32.604 1.00 85.19 113 SER A CA 1
ATOM 882 C C . SER A 1 113 ? 35.358 -5.751 -31.296 1.00 85.19 113 SER A C 1
ATOM 884 O O . SER A 1 113 ? 34.860 -6.058 -30.213 1.00 85.19 113 SER A O 1
ATOM 886 N N . LEU A 1 114 ? 36.590 -5.229 -31.366 1.00 87.25 114 LEU A N 1
ATOM 887 C CA . LEU A 1 114 ? 37.436 -5.021 -30.183 1.00 87.25 114 LEU A CA 1
ATOM 888 C C . LEU A 1 114 ? 36.995 -3.805 -29.357 1.00 87.25 114 LEU A C 1
ATOM 890 O O . LEU A 1 114 ? 37.357 -3.675 -28.184 1.00 87.25 114 LEU A O 1
ATOM 894 N N . GLN A 1 115 ? 36.235 -2.901 -29.972 1.00 83.75 115 GLN A N 1
ATOM 895 C CA . GLN A 1 115 ? 35.724 -1.697 -29.340 1.00 83.75 115 GLN A CA 1
ATOM 896 C C . GLN A 1 115 ? 34.205 -1.779 -29.231 1.00 83.75 115 GLN A C 1
ATOM 898 O O . GLN A 1 115 ? 33.512 -2.117 -30.182 1.00 83.75 115 GLN A O 1
ATOM 903 N N . VAL A 1 116 ? 33.693 -1.450 -28.048 1.00 84.62 116 VAL A N 1
ATOM 904 C CA . VAL A 1 116 ? 32.257 -1.388 -27.784 1.00 84.62 116 VAL A CA 1
ATOM 905 C C . VAL A 1 116 ? 31.843 0.072 -27.725 1.00 84.62 116 VAL A C 1
ATOM 907 O O . VAL A 1 116 ? 32.282 0.801 -26.828 1.00 84.62 116 VAL A O 1
ATOM 910 N N . ASP A 1 117 ? 30.974 0.484 -28.644 1.00 83.19 117 ASP A N 1
ATOM 911 C CA . ASP A 1 117 ? 30.296 1.770 -28.549 1.00 83.19 117 ASP A CA 1
ATOM 912 C C . ASP A 1 117 ? 29.103 1.649 -27.596 1.00 83.19 117 ASP A C 1
ATOM 914 O O . ASP A 1 117 ? 28.063 1.089 -27.932 1.00 83.19 117 ASP A O 1
ATOM 918 N N . ARG A 1 118 ? 29.268 2.163 -26.374 1.00 79.44 118 ARG A N 1
ATOM 919 C CA . ARG A 1 118 ? 28.198 2.157 -25.368 1.00 79.44 118 ARG A CA 1
ATOM 920 C C . ARG A 1 118 ? 27.078 3.143 -25.689 1.00 79.44 118 ARG A C 1
ATOM 922 O O . ARG A 1 118 ? 25.990 2.957 -25.171 1.00 79.44 118 ARG A O 1
ATOM 929 N N . ALA A 1 119 ? 27.340 4.173 -26.495 1.00 78.44 119 ALA A N 1
ATOM 930 C CA . ALA A 1 119 ? 26.326 5.163 -26.852 1.00 78.44 119 ALA A CA 1
ATOM 931 C C . ALA A 1 119 ? 25.373 4.638 -27.937 1.00 78.44 119 ALA A C 1
ATOM 933 O O . ALA A 1 119 ? 24.239 5.092 -28.031 1.00 78.44 119 ALA A O 1
ATOM 934 N N . ALA A 1 120 ? 25.819 3.667 -28.739 1.00 71.56 120 ALA A N 1
ATOM 935 C CA . ALA A 1 120 ? 24.995 3.025 -29.758 1.00 71.56 120 ALA A CA 1
ATOM 936 C C . ALA A 1 120 ? 23.986 2.007 -29.187 1.00 71.56 120 ALA A C 1
ATOM 938 O O . ALA A 1 120 ? 23.032 1.670 -29.880 1.00 71.56 120 ALA A O 1
ATOM 939 N N . ASP A 1 121 ? 24.180 1.532 -27.947 1.00 67.94 121 ASP A N 1
ATOM 940 C CA . ASP A 1 121 ? 23.255 0.611 -27.255 1.00 67.94 121 ASP A CA 1
ATOM 941 C C . ASP A 1 121 ? 22.282 1.330 -26.305 1.00 67.94 121 ASP A C 1
ATOM 943 O O . ASP A 1 121 ? 21.510 0.701 -25.575 1.00 67.94 121 ASP A O 1
ATOM 947 N N . ASP A 1 122 ? 22.282 2.666 -26.315 1.00 71.00 122 ASP A N 1
ATOM 948 C CA . ASP A 1 122 ? 21.178 3.418 -25.739 1.00 71.00 122 ASP A CA 1
ATOM 949 C C . ASP A 1 122 ? 19.950 3.099 -26.607 1.00 71.00 122 ASP A C 1
ATOM 951 O O . ASP A 1 122 ? 19.751 3.720 -27.650 1.00 71.00 122 ASP A O 1
ATOM 955 N N . ASN A 1 123 ? 19.167 2.082 -26.207 1.00 70.88 123 ASN A N 1
ATOM 956 C CA . ASN A 1 123 ? 17.931 1.599 -26.844 1.00 70.88 123 ASN A CA 1
ATOM 957 C C . ASN A 1 123 ? 16.835 2.676 -26.792 1.00 70.88 123 ASN A C 1
ATOM 959 O O . ASN A 1 123 ? 15.767 2.521 -26.199 1.00 70.88 123 ASN A O 1
ATOM 963 N N . ALA A 1 124 ? 17.116 3.818 -27.411 1.00 70.50 124 ALA A N 1
ATOM 964 C CA . ALA A 1 124 ? 16.258 4.977 -27.409 1.00 70.50 124 ALA A CA 1
ATOM 965 C C . ALA A 1 124 ? 14.966 4.726 -28.197 1.00 70.50 124 ALA A C 1
ATOM 967 O O . ALA A 1 124 ? 13.966 5.405 -27.974 1.00 70.50 124 ALA A O 1
ATOM 968 N N . GLU A 1 125 ? 14.991 3.722 -29.075 1.00 73.56 125 GLU A N 1
ATOM 969 C CA . GLU A 1 125 ? 13.855 3.240 -29.855 1.00 73.56 125 GLU A CA 1
ATOM 970 C C . GLU A 1 125 ? 12.763 2.584 -28.986 1.00 73.56 125 GLU A C 1
ATOM 972 O O . GLU A 1 125 ? 11.604 2.571 -29.394 1.00 73.56 125 GLU A O 1
ATOM 977 N N . GLU A 1 126 ? 13.083 2.105 -27.773 1.00 81.75 126 GLU A N 1
ATOM 978 C CA . GLU A 1 126 ? 12.095 1.545 -26.830 1.00 81.75 126 GLU A CA 1
ATOM 979 C C . GLU A 1 126 ? 11.391 2.635 -25.993 1.00 81.75 126 GLU A C 1
ATOM 981 O O . GLU A 1 126 ? 10.360 2.390 -25.358 1.00 81.75 126 GLU A O 1
ATOM 986 N N . TYR A 1 127 ? 11.892 3.876 -25.991 1.00 82.81 127 TYR A N 1
ATOM 987 C CA . TYR A 1 127 ? 11.242 4.947 -25.239 1.00 82.81 127 TYR A CA 1
ATOM 988 C C . TYR A 1 127 ? 9.952 5.421 -25.912 1.00 82.81 127 TYR A C 1
ATOM 990 O O . TYR A 1 127 ? 9.887 5.708 -27.106 1.00 82.81 127 TYR A O 1
ATOM 998 N N . SER A 1 128 ? 8.912 5.619 -25.100 1.00 83.69 128 SER A N 1
ATOM 999 C CA . SER A 1 128 ? 7.685 6.262 -25.559 1.00 83.69 128 SER A CA 1
ATOM 1000 C C . SER A 1 128 ? 7.926 7.752 -25.801 1.00 83.69 128 SER A C 1
ATOM 1002 O O . SER A 1 128 ? 8.279 8.478 -24.866 1.00 83.69 128 SER A O 1
ATOM 1004 N N . HIS A 1 129 ? 7.668 8.232 -27.018 1.00 84.75 129 HIS A N 1
ATOM 1005 C CA . HIS A 1 129 ? 7.632 9.666 -27.286 1.00 84.75 129 HIS A CA 1
ATOM 1006 C C . HIS A 1 129 ? 6.429 10.304 -26.570 1.00 84.75 129 HIS A C 1
ATOM 1008 O O . HIS A 1 129 ? 5.284 9.915 -26.803 1.00 84.75 129 HIS A O 1
ATOM 1014 N N . VAL A 1 130 ? 6.687 11.272 -25.685 1.00 84.31 130 VAL A N 1
ATOM 1015 C CA . VAL A 1 130 ? 5.657 12.013 -24.942 1.00 84.31 130 VAL A CA 1
ATOM 1016 C C . VAL A 1 130 ? 5.818 13.501 -25.234 1.00 84.31 130 VAL A C 1
ATOM 1018 O O . VAL A 1 130 ? 6.853 14.085 -24.924 1.00 84.31 130 VAL A O 1
ATOM 1021 N N . GLU A 1 131 ? 4.787 14.126 -25.803 1.00 83.00 131 GLU A N 1
ATOM 1022 C CA . GLU A 1 131 ? 4.755 15.576 -26.002 1.00 83.00 131 GLU A CA 1
ATOM 1023 C C . GLU A 1 131 ? 4.588 16.289 -24.651 1.00 83.00 131 GLU A C 1
ATOM 1025 O O . GLU A 1 131 ? 3.524 16.269 -24.022 1.00 83.00 131 GLU A O 1
ATOM 1030 N N . GLU A 1 132 ? 5.657 16.924 -24.172 1.00 79.19 132 GLU A N 1
ATOM 1031 C CA . GLU A 1 132 ? 5.620 17.693 -22.933 1.00 79.19 132 GLU A CA 1
ATOM 1032 C C . GLU A 1 132 ? 5.037 19.091 -23.184 1.00 79.19 132 GLU A C 1
ATOM 1034 O O . GLU A 1 132 ? 5.621 19.926 -23.867 1.00 79.19 132 GLU A O 1
ATOM 1039 N N . THR A 1 133 ? 3.871 19.370 -22.602 1.00 81.25 133 THR A N 1
ATOM 1040 C CA . THR A 1 133 ? 3.305 20.727 -22.530 1.00 81.25 133 THR A CA 1
ATOM 1041 C C . THR A 1 133 ? 3.575 21.319 -21.144 1.00 81.25 133 THR A C 1
ATOM 1043 O O . THR A 1 133 ? 3.588 20.588 -20.160 1.00 81.25 133 THR A O 1
ATOM 1046 N N . ASP A 1 134 ? 3.659 22.646 -21.004 1.00 67.94 134 ASP A N 1
ATOM 1047 C CA . ASP A 1 134 ? 3.784 23.356 -19.708 1.00 67.94 134 ASP A CA 1
ATOM 1048 C C . ASP A 1 134 ? 2.694 23.013 -18.661 1.00 67.94 134 ASP A C 1
ATOM 1050 O O . ASP A 1 134 ? 2.793 23.395 -17.489 1.00 67.94 134 ASP A O 1
ATOM 1054 N N . GLN A 1 135 ? 1.645 22.300 -19.083 1.00 67.75 135 GLN A N 1
ATOM 1055 C CA . GLN A 1 135 ? 0.533 21.796 -18.275 1.00 67.75 135 GLN A CA 1
ATOM 1056 C C . GLN A 1 135 ? 0.682 20.321 -17.858 1.00 67.75 135 GLN A C 1
ATOM 1058 O O . GLN A 1 135 ? -0.008 19.886 -16.938 1.00 67.75 135 GLN A O 1
ATOM 1063 N N . SER A 1 136 ? 1.566 19.543 -18.493 1.00 68.19 136 SER A N 1
ATOM 1064 C CA . SER A 1 136 ? 1.718 18.106 -18.218 1.00 68.19 136 SER A CA 1
ATOM 1065 C C . SER A 1 136 ? 2.386 17.838 -16.864 1.00 68.19 136 SER A C 1
ATOM 1067 O O . SER A 1 136 ? 2.135 16.809 -16.234 1.00 68.19 136 SER A O 1
ATOM 1069 N N . ARG A 1 137 ? 3.197 18.785 -16.370 1.00 73.62 137 ARG A N 1
ATOM 1070 C CA . ARG A 1 137 ? 4.007 18.634 -15.153 1.00 73.62 137 ARG A CA 1
ATOM 1071 C C . ARG A 1 137 ? 3.634 19.640 -14.063 1.00 73.62 137 ARG A C 1
ATOM 1073 O O . ARG A 1 137 ? 4.433 20.488 -13.668 1.00 73.62 137 ARG A O 1
ATOM 1080 N N . PHE A 1 138 ? 2.422 19.528 -13.523 1.00 76.62 138 PHE A N 1
ATOM 1081 C CA . PHE A 1 138 ? 2.044 20.313 -12.347 1.00 76.62 138 PHE A CA 1
ATOM 1082 C C . PHE A 1 138 ? 2.706 19.777 -1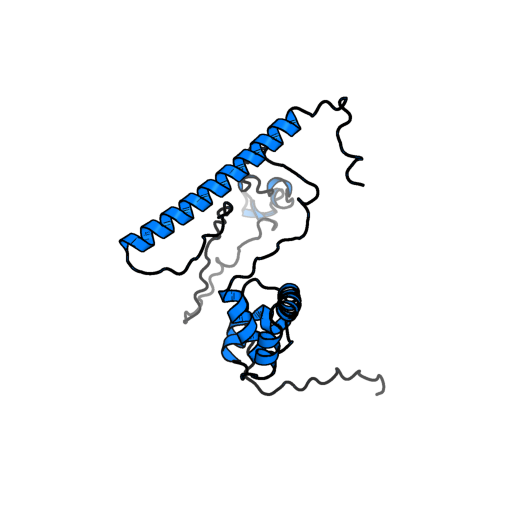1.068 1.00 76.62 138 PHE A C 1
ATOM 1084 O O . PHE A 1 138 ? 2.457 18.651 -10.628 1.00 76.62 138 PHE A O 1
ATOM 1091 N N . THR A 1 139 ? 3.522 20.614 -10.428 1.00 82.50 139 THR A N 1
ATOM 1092 C CA . THR A 1 139 ? 4.177 20.308 -9.152 1.00 82.50 139 THR A CA 1
ATOM 1093 C C . THR A 1 139 ? 3.668 21.216 -8.040 1.00 82.50 139 THR A C 1
ATOM 1095 O O . THR A 1 139 ? 3.648 22.434 -8.192 1.00 82.50 139 THR A O 1
ATOM 1098 N N . ASN A 1 140 ? 3.318 20.640 -6.892 1.00 83.25 140 ASN A N 1
ATOM 1099 C CA . ASN A 1 140 ? 2.973 21.363 -5.672 1.00 83.25 140 ASN A CA 1
ATOM 1100 C C . ASN A 1 140 ? 3.867 20.922 -4.502 1.00 83.25 140 ASN A C 1
ATOM 1102 O O . ASN A 1 140 ? 4.676 20.000 -4.621 1.00 83.25 140 ASN A O 1
ATOM 1106 N N . SER A 1 141 ? 3.694 21.551 -3.338 1.00 84.25 141 SER A N 1
ATOM 1107 C CA . SER A 1 141 ? 4.469 21.255 -2.121 1.00 84.25 141 SER A CA 1
ATOM 1108 C C . SER A 1 141 ? 4.370 19.801 -1.636 1.00 84.25 141 SER A C 1
ATOM 1110 O O . SER A 1 141 ? 5.198 19.352 -0.847 1.00 84.25 141 SER A O 1
ATOM 1112 N N . ASN A 1 142 ? 3.379 19.039 -2.104 1.00 81.75 142 ASN A N 1
ATOM 1113 C CA . ASN A 1 142 ? 3.148 17.647 -1.736 1.00 81.75 142 ASN A CA 1
ATOM 1114 C C . ASN A 1 142 ? 3.417 16.663 -2.898 1.00 81.75 142 ASN A C 1
ATOM 1116 O O . ASN A 1 142 ? 3.266 15.459 -2.687 1.00 81.75 142 ASN A O 1
ATOM 1120 N N . SER A 1 143 ? 3.847 17.123 -4.084 1.00 82.69 143 SER A N 1
ATOM 1121 C CA . SER A 1 143 ? 4.084 16.271 -5.267 1.00 82.69 143 SER A CA 1
ATOM 1122 C C . SER A 1 143 ? 5.148 15.198 -5.034 1.00 82.69 143 SER A C 1
ATOM 1124 O O . SER A 1 143 ? 4.999 14.075 -5.503 1.00 82.69 143 SER A O 1
ATOM 1126 N N . TRP A 1 144 ? 6.175 15.499 -4.238 1.00 84.12 144 TRP A N 1
ATOM 1127 C CA . TRP A 1 144 ? 7.234 14.547 -3.873 1.00 84.12 144 TRP A CA 1
ATOM 1128 C C . TRP A 1 144 ? 7.042 13.937 -2.478 1.00 84.12 144 TRP A C 1
ATOM 1130 O O . TRP A 1 144 ? 7.964 13.374 -1.885 1.00 84.12 144 TRP A O 1
ATOM 1140 N N . SER A 1 145 ? 5.837 14.050 -1.912 1.00 82.31 145 SER A N 1
ATOM 1141 C CA . SER A 1 145 ? 5.542 13.496 -0.593 1.00 82.31 145 SER A CA 1
ATOM 1142 C C . SER A 1 145 ? 5.406 11.975 -0.649 1.00 82.31 145 SER A C 1
ATOM 1144 O O . SER A 1 145 ? 4.675 11.422 -1.468 1.00 82.31 145 SER A O 1
ATOM 1146 N N . LYS A 1 146 ? 6.012 11.274 0.315 1.00 72.00 146 LYS A N 1
ATOM 1147 C CA . LYS A 1 146 ? 5.948 9.804 0.460 1.00 72.00 146 LYS A CA 1
ATOM 1148 C C . LYS A 1 146 ? 4.573 9.274 0.919 1.00 72.00 146 LYS A C 1
ATOM 1150 O O . LYS A 1 146 ? 4.462 8.143 1.389 1.00 72.00 146 LYS A O 1
ATOM 1155 N N . ARG A 1 147 ? 3.503 10.073 0.849 1.00 65.94 147 ARG A N 1
ATOM 1156 C CA . ARG A 1 147 ? 2.187 9.732 1.415 1.00 65.94 147 ARG A CA 1
ATOM 1157 C C . ARG A 1 147 ? 1.271 9.055 0.397 1.00 65.94 147 ARG A C 1
ATOM 1159 O O . ARG A 1 147 ? 0.317 9.656 -0.083 1.00 65.94 147 ARG A O 1
ATOM 1166 N N . ARG A 1 148 ? 1.482 7.758 0.159 1.00 69.56 148 ARG A N 1
ATOM 1167 C CA . ARG A 1 148 ? 0.447 6.889 -0.431 1.00 69.56 148 ARG A CA 1
ATOM 1168 C C . ARG A 1 148 ? -0.376 6.248 0.686 1.00 69.56 148 ARG A C 1
ATOM 1170 O O . ARG A 1 148 ? -0.061 5.170 1.180 1.00 69.56 148 ARG A O 1
ATOM 1177 N N . VAL A 1 149 ? -1.416 6.945 1.144 1.00 72.81 149 VAL A N 1
ATOM 1178 C CA . VAL A 1 149 ? -2.329 6.404 2.164 1.00 72.81 149 VAL A CA 1
ATOM 1179 C C . VAL A 1 149 ? -3.321 5.467 1.484 1.00 72.81 149 VAL A C 1
ATOM 1181 O O . VAL A 1 149 ? -4.297 5.912 0.884 1.00 72.81 149 VAL A O 1
ATOM 1184 N N . VAL A 1 150 ? -3.094 4.157 1.587 1.00 84.25 150 VAL A N 1
ATOM 1185 C CA . VAL A 1 150 ? -4.080 3.178 1.116 1.00 84.25 150 VAL A CA 1
ATOM 1186 C C . VAL A 1 150 ? -5.258 3.163 2.090 1.00 84.25 150 VAL A C 1
ATOM 1188 O O . VAL A 1 150 ? -5.118 2.811 3.264 1.00 84.25 150 VAL A O 1
ATOM 1191 N N . ARG A 1 151 ? -6.436 3.556 1.602 1.00 88.06 151 ARG A N 1
ATOM 1192 C CA . ARG A 1 151 ? -7.679 3.598 2.382 1.00 88.06 151 ARG A CA 1
ATOM 1193 C C . ARG A 1 151 ? -8.073 2.186 2.832 1.00 88.06 151 ARG A C 1
ATOM 1195 O O . ARG A 1 151 ? -7.912 1.246 2.064 1.00 88.06 151 ARG A O 1
ATOM 1202 N N . TRP A 1 152 ? -8.538 2.035 4.070 1.00 91.19 152 TRP A N 1
ATOM 1203 C CA . TRP A 1 152 ? -9.022 0.753 4.598 1.00 91.19 152 TRP A CA 1
ATOM 1204 C C . TRP A 1 152 ? -10.446 0.501 4.107 1.00 91.19 152 TRP A C 1
ATOM 1206 O O . TRP A 1 152 ? -11.317 1.338 4.358 1.00 91.19 152 TRP A O 1
ATOM 1216 N N . SER A 1 153 ? -10.668 -0.614 3.406 1.00 92.19 153 SER A N 1
ATOM 1217 C CA . SER A 1 153 ? -12.023 -1.093 3.122 1.00 92.19 153 SER A CA 1
ATOM 1218 C C . SER A 1 153 ? -12.670 -1.661 4.392 1.00 92.19 153 SER A C 1
ATOM 1220 O O . SER A 1 153 ? -11.993 -1.906 5.398 1.00 92.19 153 SER A O 1
ATOM 1222 N N . LYS A 1 154 ? -13.990 -1.863 4.356 1.00 92.25 154 LYS A N 1
ATOM 1223 C CA . LYS A 1 154 ? -14.700 -2.601 5.410 1.00 92.25 154 LYS A CA 1
ATOM 1224 C C . LYS A 1 154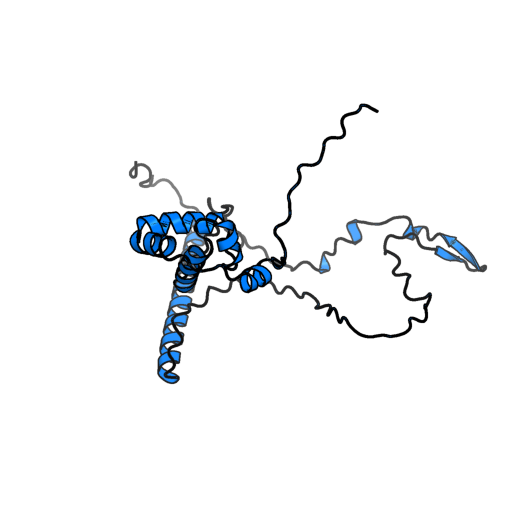 ? -14.202 -4.045 5.463 1.00 92.25 154 LYS A C 1
ATOM 1226 O O . LYS A 1 154 ? -13.831 -4.493 6.541 1.00 92.25 154 LYS A O 1
ATOM 1231 N N . ASP A 1 155 ? -14.062 -4.681 4.302 1.00 92.62 155 ASP A N 1
ATOM 1232 C CA . ASP A 1 155 ? -13.544 -6.047 4.159 1.00 92.62 155 ASP A CA 1
ATOM 1233 C C . ASP A 1 155 ? -12.124 -6.165 4.730 1.00 92.62 155 ASP A C 1
ATOM 1235 O O . ASP A 1 155 ? -11.869 -7.010 5.579 1.00 92.62 155 ASP A O 1
ATOM 1239 N N . ASP A 1 156 ? -11.228 -5.231 4.380 1.00 92.75 156 ASP A N 1
ATOM 1240 C CA . ASP A 1 156 ? -9.868 -5.174 4.942 1.00 92.75 156 ASP A CA 1
ATOM 1241 C C . ASP A 1 156 ? -9.866 -5.001 6.467 1.00 92.75 156 ASP A C 1
ATOM 1243 O O . ASP A 1 156 ? -8.940 -5.429 7.150 1.00 92.75 156 ASP A O 1
ATOM 1247 N N . THR A 1 157 ? -10.865 -4.296 7.005 1.00 93.81 157 THR A N 1
ATOM 1248 C CA . THR A 1 157 ? -10.983 -4.068 8.447 1.00 93.81 157 THR A CA 1
ATOM 1249 C C . THR A 1 157 ? -11.495 -5.323 9.154 1.00 93.81 157 THR A C 1
ATOM 1251 O O . THR A 1 157 ? -11.001 -5.624 10.234 1.00 93.81 157 THR A O 1
ATOM 1254 N N . ALA A 1 158 ? -12.416 -6.075 8.546 1.00 93.62 158 ALA A N 1
ATOM 1255 C CA . ALA A 1 158 ? -12.854 -7.375 9.055 1.00 93.62 158 ALA A CA 1
ATOM 1256 C C . ALA A 1 158 ? -11.689 -8.379 9.070 1.00 93.62 158 ALA A C 1
ATOM 1258 O O . ALA A 1 158 ? -11.346 -8.900 10.127 1.00 93.62 158 ALA A O 1
ATOM 1259 N N . LEU A 1 159 ? -10.980 -8.508 7.943 1.00 92.31 159 LEU A N 1
ATOM 1260 C CA . LEU A 1 159 ? -9.761 -9.316 7.823 1.00 92.31 159 LEU A CA 1
ATOM 1261 C C . LEU A 1 159 ? -8.680 -8.908 8.835 1.00 92.31 159 LEU A C 1
ATOM 1263 O O . LEU A 1 159 ? -7.957 -9.755 9.349 1.00 92.31 159 LEU A O 1
ATOM 1267 N N . PHE A 1 160 ? -8.569 -7.615 9.153 1.00 94.19 160 PHE A N 1
ATOM 1268 C CA . PHE A 1 160 ? -7.662 -7.140 10.195 1.00 94.19 160 PHE A CA 1
ATOM 1269 C C . PHE A 1 160 ? -8.052 -7.646 11.590 1.00 94.19 160 PHE A C 1
ATOM 1271 O O . PHE A 1 160 ? -7.162 -8.046 12.336 1.00 94.19 160 PHE A O 1
ATOM 1278 N N . TYR A 1 161 ? -9.340 -7.652 11.951 1.00 94.25 161 TYR A N 1
ATOM 1279 C CA . TYR A 1 161 ? -9.793 -8.202 13.235 1.00 94.25 161 TYR A CA 1
ATOM 1280 C C . TYR A 1 161 ? -9.623 -9.723 13.304 1.00 94.25 161 TYR A C 1
ATOM 1282 O O . TYR A 1 161 ? -9.194 -10.232 14.338 1.00 94.25 161 TYR A O 1
ATOM 1290 N N . ASP A 1 162 ? -9.866 -10.438 12.206 1.00 92.38 162 ASP A N 1
ATOM 1291 C CA . ASP A 1 162 ? -9.639 -11.885 12.134 1.00 92.38 162 ASP A CA 1
ATOM 1292 C C . ASP A 1 162 ? -8.147 -12.226 12.264 1.00 92.38 162 ASP A C 1
ATOM 1294 O O . ASP A 1 162 ? -7.760 -13.091 13.050 1.00 92.38 162 ASP A O 1
ATOM 1298 N N . ALA A 1 163 ? -7.278 -11.480 11.577 1.00 92.56 163 ALA A N 1
ATOM 1299 C CA . ALA A 1 163 ? -5.833 -11.628 11.716 1.00 92.56 163 ALA A CA 1
ATOM 1300 C C . ALA A 1 163 ? -5.345 -11.237 13.125 1.00 92.56 163 ALA A C 1
ATOM 1302 O O . ALA A 1 163 ? -4.430 -11.863 13.660 1.00 92.56 163 ALA A O 1
ATOM 1303 N N . LEU A 1 164 ? -5.966 -10.238 13.762 1.00 93.94 164 LEU A N 1
ATOM 1304 C CA . LEU A 1 164 ? -5.672 -9.850 15.145 1.00 93.94 164 LEU A CA 1
ATOM 1305 C C . LEU A 1 164 ? -6.040 -10.969 16.134 1.00 93.94 164 LEU A C 1
ATOM 1307 O O . LEU A 1 164 ? -5.277 -11.214 17.066 1.00 93.94 164 LEU A O 1
ATOM 1311 N N . ARG A 1 165 ? -7.145 -11.689 15.895 1.00 93.81 165 ARG A N 1
ATOM 1312 C CA . ARG A 1 165 ? -7.549 -12.872 16.678 1.00 93.81 165 ARG A CA 1
ATOM 1313 C C . ARG A 1 165 ? -6.571 -14.039 16.543 1.00 93.81 165 ARG A C 1
ATOM 1315 O O . ARG A 1 165 ? -6.368 -14.761 17.510 1.00 93.81 165 ARG A O 1
ATOM 1322 N N . GLN A 1 166 ? -5.941 -14.223 15.383 1.00 91.31 166 GLN A N 1
ATOM 1323 C CA . GLN A 1 166 ? -4.983 -15.318 15.156 1.00 91.31 166 GLN A CA 1
ATOM 1324 C C . GLN A 1 166 ? -3.570 -14.980 15.671 1.00 91.31 166 GLN A C 1
ATOM 1326 O O . GLN A 1 166 ? -2.968 -15.699 16.478 1.00 91.31 166 GLN A O 1
ATOM 1331 N N . PHE A 1 167 ? -3.021 -13.849 15.221 1.00 90.25 167 PHE A N 1
ATOM 1332 C CA . PHE A 1 167 ? -1.614 -13.484 15.434 1.00 90.25 167 PHE A CA 1
ATOM 1333 C C . PHE A 1 167 ? -1.389 -12.544 16.626 1.00 90.25 167 PHE A C 1
ATOM 1335 O O . PHE A 1 167 ? -0.241 -12.299 17.008 1.00 90.25 167 PHE A O 1
ATOM 1342 N N . GLY A 1 168 ? -2.453 -11.998 17.222 1.00 90.50 168 GLY A N 1
ATOM 1343 C CA . GLY A 1 168 ? -2.350 -11.003 18.287 1.00 90.50 168 GLY A CA 1
ATOM 1344 C C . GLY A 1 168 ? -1.662 -9.723 17.806 1.00 90.50 168 GLY A C 1
ATOM 1345 O O . GLY A 1 168 ? -1.837 -9.279 16.677 1.00 90.50 168 GLY A O 1
ATOM 1346 N N . GLN A 1 169 ? -0.821 -9.117 18.644 1.00 91.25 169 GLN A N 1
ATOM 1347 C CA . GLN A 1 169 ? -0.162 -7.838 18.330 1.00 91.25 169 GLN A CA 1
ATOM 1348 C C . GLN A 1 169 ? 1.033 -7.952 17.360 1.00 91.25 169 GLN A C 1
ATOM 1350 O O . GL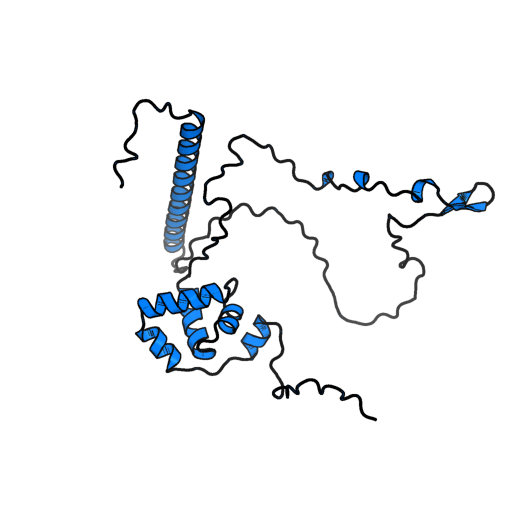N A 1 169 ? 1.776 -6.983 17.169 1.00 91.25 169 GLN A O 1
ATOM 1355 N N . ASN A 1 170 ? 1.240 -9.107 16.720 1.00 92.19 170 ASN A N 1
ATOM 1356 C CA . ASN A 1 170 ? 2.292 -9.259 15.722 1.00 92.19 170 ASN A CA 1
ATOM 1357 C C . ASN A 1 170 ? 1.864 -8.668 14.368 1.00 92.19 170 ASN A C 1
ATOM 1359 O O . ASN A 1 170 ? 1.387 -9.359 13.467 1.00 92.19 170 ASN A O 1
ATOM 1363 N N . PHE A 1 171 ? 2.070 -7.358 14.212 1.00 93.88 171 PHE A N 1
ATOM 1364 C CA . PHE A 1 171 ? 1.675 -6.635 13.000 1.00 93.88 171 PHE A CA 1
ATOM 1365 C C . PHE A 1 171 ? 2.471 -7.016 11.746 1.00 93.88 171 PHE A C 1
ATOM 1367 O O . PHE A 1 171 ? 2.049 -6.646 10.651 1.00 93.88 171 PHE A O 1
ATOM 1374 N N . ASP A 1 172 ? 3.613 -7.700 11.880 1.00 91.69 172 ASP A N 1
ATOM 1375 C CA . ASP A 1 172 ? 4.386 -8.151 10.718 1.00 91.69 172 ASP A CA 1
ATOM 1376 C C . ASP A 1 172 ? 3.685 -9.334 10.054 1.00 91.69 172 ASP A C 1
ATOM 1378 O O . ASP A 1 172 ? 3.434 -9.310 8.854 1.00 91.69 172 ASP A O 1
ATOM 1382 N N . LEU A 1 173 ? 3.252 -10.311 10.856 1.00 89.31 173 LEU A N 1
ATOM 1383 C CA . LEU A 1 173 ? 2.467 -11.446 10.370 1.00 89.31 173 LEU A CA 1
ATOM 1384 C C . LEU A 1 173 ? 1.120 -10.992 9.802 1.00 89.31 173 LEU A C 1
ATOM 1386 O O . LEU A 1 173 ? 0.760 -11.387 8.696 1.00 89.31 173 LEU A O 1
ATOM 1390 N N . ILE A 1 174 ? 0.432 -10.074 10.489 1.00 92.06 174 ILE A N 1
ATOM 1391 C CA . ILE A 1 174 ? -0.825 -9.495 9.989 1.00 92.06 174 ILE A CA 1
ATOM 1392 C C . ILE A 1 174 ? -0.612 -8.802 8.634 1.00 92.06 174 ILE A C 1
ATOM 1394 O O . ILE A 1 174 ? -1.443 -8.923 7.739 1.00 92.06 174 ILE A O 1
ATOM 1398 N N . ALA A 1 175 ? 0.501 -8.085 8.452 1.00 91.94 175 ALA A N 1
ATOM 1399 C CA . ALA A 1 175 ? 0.806 -7.431 7.181 1.00 91.94 175 ALA A CA 1
ATOM 1400 C C . ALA A 1 175 ? 1.060 -8.424 6.037 1.00 91.94 175 ALA A C 1
ATOM 1402 O O . ALA A 1 175 ? 0.763 -8.095 4.896 1.00 91.94 175 ALA A O 1
ATOM 1403 N N . ARG A 1 176 ? 1.566 -9.629 6.320 1.00 88.94 176 ARG A N 1
ATOM 1404 C CA . ARG A 1 176 ? 1.755 -10.670 5.295 1.00 88.94 176 ARG A CA 1
ATOM 1405 C C . ARG A 1 176 ? 0.440 -11.316 4.867 1.00 88.94 176 ARG A C 1
ATOM 1407 O O . ARG A 1 176 ? 0.311 -11.701 3.712 1.00 88.94 176 ARG A O 1
ATOM 1414 N N . VAL A 1 177 ? -0.530 -11.398 5.777 1.00 88.44 177 VAL A N 1
ATOM 1415 C CA . VAL A 1 177 ? -1.870 -11.927 5.477 1.00 88.44 177 VAL A CA 1
ATOM 1416 C C . VAL A 1 177 ? -2.734 -10.910 4.725 1.00 88.44 177 VAL A C 1
ATOM 1418 O O . VAL A 1 177 ? -3.597 -11.273 3.930 1.00 88.44 177 VAL A O 1
ATOM 1421 N N . LEU A 1 178 ? -2.496 -9.614 4.932 1.00 88.25 178 LEU A N 1
ATOM 1422 C CA . LEU A 1 178 ? -3.228 -8.549 4.253 1.00 88.25 178 LEU A CA 1
ATOM 1423 C C . LEU A 1 178 ? -2.499 -8.096 2.971 1.00 88.25 178 LEU A C 1
ATOM 1425 O O . LEU A 1 178 ? -1.451 -7.450 3.061 1.00 88.25 178 LEU A O 1
ATOM 1429 N N . PRO A 1 179 ? -3.054 -8.320 1.766 1.00 85.69 179 PRO A N 1
ATOM 1430 C CA . PRO A 1 179 ? -2.374 -7.962 0.524 1.00 85.69 179 PRO A CA 1
ATOM 1431 C C . PRO A 1 179 ? -2.153 -6.445 0.414 1.00 85.69 179 PRO A C 1
ATOM 1433 O O . PRO A 1 179 ? -3.049 -5.634 0.664 1.00 85.69 179 PRO A O 1
ATOM 1436 N N . GLY A 1 180 ? -0.935 -6.045 0.038 1.00 87.31 180 GLY A N 1
ATOM 1437 C CA . GLY A 1 180 ? -0.574 -4.637 -0.163 1.00 87.31 180 GLY A CA 1
ATOM 1438 C C . GLY A 1 180 ? -0.581 -3.782 1.112 1.00 87.31 180 GLY A C 1
ATOM 1439 O O . GLY A 1 180 ? -0.615 -2.550 1.025 1.00 87.31 180 GLY A O 1
ATOM 1440 N N . ARG A 1 181 ? -0.572 -4.400 2.303 1.00 90.38 181 ARG A N 1
ATOM 1441 C CA . ARG A 1 181 ? -0.470 -3.699 3.590 1.00 90.38 181 ARG A CA 1
ATOM 1442 C C . ARG A 1 181 ? 0.915 -3.883 4.193 1.00 90.38 181 ARG A C 1
ATOM 1444 O O . ARG A 1 181 ? 1.506 -4.948 4.150 1.00 90.38 181 ARG A O 1
ATOM 1451 N N . THR A 1 182 ? 1.438 -2.814 4.785 1.00 91.56 182 THR A N 1
ATOM 1452 C CA . THR A 1 182 ? 2.739 -2.833 5.470 1.00 91.56 182 THR A CA 1
ATOM 1453 C C . THR A 1 182 ? 2.545 -2.859 6.984 1.00 91.56 182 THR A C 1
ATOM 1455 O O . THR A 1 182 ? 1.593 -2.259 7.488 1.00 91.56 182 THR A O 1
ATOM 1458 N N . TYR A 1 183 ? 3.511 -3.416 7.725 1.00 92.44 183 TYR A N 1
ATOM 1459 C CA . TYR A 1 183 ? 3.589 -3.384 9.197 1.00 92.44 183 TYR A CA 1
ATOM 1460 C C . TYR A 1 183 ? 3.150 -2.037 9.803 1.00 92.44 183 TYR A C 1
ATOM 1462 O O . TYR A 1 183 ? 2.298 -1.969 10.692 1.00 92.44 183 TYR A O 1
ATOM 1470 N N . ARG A 1 184 ? 3.688 -0.923 9.279 1.00 92.06 184 ARG A N 1
ATOM 1471 C CA . ARG A 1 184 ? 3.392 0.432 9.777 1.00 92.06 184 ARG A CA 1
ATOM 1472 C C . ARG A 1 184 ? 1.920 0.814 9.595 1.00 92.06 184 ARG A C 1
ATOM 1474 O O . ARG A 1 184 ? 1.372 1.535 10.426 1.00 92.06 184 ARG A O 1
ATOM 1481 N N . MET A 1 185 ? 1.275 0.333 8.533 1.00 92.50 185 MET A N 1
ATOM 1482 C CA . MET A 1 185 ? -0.149 0.562 8.277 1.00 92.50 185 MET A CA 1
ATOM 1483 C C . MET A 1 185 ? -1.009 -0.216 9.268 1.00 92.50 185 MET A C 1
ATOM 1485 O O . MET A 1 185 ? -1.928 0.369 9.834 1.00 92.50 185 MET A O 1
ATOM 1489 N N . CYS A 1 186 ? -0.674 -1.483 9.522 1.00 94.50 186 CYS A N 1
ATOM 1490 C CA . CYS A 1 186 ? -1.363 -2.345 10.485 1.00 94.50 186 CYS A CA 1
ATOM 1491 C C . CYS A 1 186 ? -1.245 -1.789 11.914 1.00 94.50 186 CYS A C 1
ATOM 1493 O O . CYS A 1 186 ? -2.249 -1.631 12.602 1.00 94.50 186 CYS A O 1
ATOM 1495 N N . LYS A 1 187 ? -0.047 -1.349 12.323 1.00 94.38 187 LYS A N 1
ATOM 1496 C CA . LYS A 1 187 ? 0.174 -0.680 13.618 1.00 94.38 187 LYS A CA 1
ATOM 1497 C C . LYS A 1 187 ? -0.647 0.604 13.765 1.00 94.38 187 LYS A C 1
ATOM 1499 O O . LYS A 1 187 ? -1.224 0.869 14.817 1.00 94.38 187 LYS A O 1
ATOM 1504 N N . ASN A 1 188 ? -0.698 1.426 12.716 1.00 94.06 188 ASN A N 1
ATOM 1505 C CA . ASN A 1 188 ? -1.499 2.651 12.730 1.00 94.06 188 ASN A CA 1
ATOM 1506 C C . ASN A 1 188 ? -3.002 2.351 12.748 1.00 94.06 188 ASN A C 1
ATOM 1508 O O . ASN A 1 188 ? -3.751 3.078 13.395 1.00 94.06 188 ASN A O 1
ATOM 1512 N N . LYS A 1 189 ? -3.435 1.289 12.061 1.00 94.31 189 LYS A N 1
ATOM 1513 C CA . LYS A 1 189 ? -4.823 0.823 12.065 1.00 94.31 189 LYS A CA 1
ATOM 1514 C C . LYS A 1 189 ? -5.237 0.338 13.449 1.00 94.31 189 LYS A C 1
ATOM 1516 O O . LYS A 1 189 ? -6.264 0.800 13.921 1.00 94.31 189 LYS A O 1
ATOM 1521 N N . PHE A 1 190 ? -4.400 -0.450 14.126 1.00 95.31 190 PHE A N 1
ATOM 1522 C CA . PHE A 1 190 ? -4.616 -0.849 15.519 1.00 95.31 190 PHE A CA 1
ATOM 1523 C C . PHE A 1 190 ? -4.849 0.371 16.418 1.00 95.31 190 PHE A C 1
ATOM 1525 O O . PHE A 1 190 ? -5.895 0.486 17.037 1.00 95.31 190 PHE A O 1
ATOM 1532 N N . LYS A 1 191 ? -3.943 1.361 16.391 1.00 95.00 191 LYS A N 1
ATOM 1533 C CA . LYS A 1 191 ? -4.093 2.604 17.175 1.00 95.00 191 LYS A CA 1
ATOM 1534 C C . LYS A 1 191 ? -5.351 3.407 16.830 1.00 95.00 191 LYS A C 1
ATOM 1536 O O . LYS A 1 191 ? -5.861 4.141 17.670 1.00 95.00 191 LYS A O 1
ATOM 1541 N N . ALA A 1 192 ? -5.787 3.365 15.573 1.00 94.62 192 ALA A N 1
ATOM 1542 C CA . ALA A 1 192 ? -6.985 4.066 15.135 1.00 94.62 192 ALA A CA 1
ATOM 1543 C C . ALA A 1 192 ? -8.260 3.345 15.590 1.00 94.62 192 ALA A C 1
ATOM 1545 O O . ALA A 1 192 ? -9.206 4.019 15.983 1.00 94.62 192 ALA A O 1
ATOM 1546 N N . GLU A 1 193 ? -8.283 2.013 15.538 1.00 94.62 193 GLU A N 1
ATOM 1547 C CA . GLU A 1 193 ? -9.409 1.205 16.010 1.00 94.62 193 GLU A CA 1
ATOM 1548 C C . GLU A 1 193 ? -9.486 1.159 17.536 1.00 94.62 193 GLU A C 1
ATOM 1550 O O . GLU A 1 193 ? -10.582 1.215 18.064 1.00 94.62 193 GLU A O 1
ATOM 1555 N N . ASP A 1 194 ? -8.362 1.201 18.249 1.00 94.62 194 ASP A N 1
ATOM 1556 C CA . ASP A 1 194 ? -8.322 1.263 19.718 1.00 94.62 194 ASP A CA 1
ATOM 1557 C C . ASP A 1 194 ? -9.028 2.515 20.253 1.00 94.62 194 ASP A C 1
ATOM 1559 O O . ASP A 1 194 ? -9.790 2.481 21.213 1.00 94.62 194 ASP A O 1
ATOM 1563 N N . LYS A 1 195 ? -8.872 3.635 19.538 1.00 95.19 195 LYS A N 1
ATOM 1564 C CA . LYS A 1 195 ? -9.568 4.889 19.851 1.00 95.19 195 LYS A CA 1
ATOM 1565 C C . LYS A 1 195 ? -11.035 4.907 19.431 1.00 95.19 195 LYS A C 1
ATOM 1567 O O . LYS A 1 195 ? -11.808 5.663 20.006 1.00 95.19 195 LYS A O 1
ATOM 1572 N N . LYS A 1 196 ? -11.399 4.180 18.373 1.00 93.88 196 LYS A N 1
ATOM 1573 C CA . LYS A 1 196 ? -12.758 4.211 17.805 1.00 93.88 196 LYS A CA 1
ATOM 1574 C C . LYS A 1 196 ? -13.668 3.171 18.441 1.00 93.88 196 LYS A C 1
ATOM 1576 O O . LYS A 1 196 ? -14.796 3.490 18.785 1.00 93.88 196 LYS A O 1
ATOM 1581 N N . ASN A 1 197 ? -13.169 1.946 18.554 1.00 92.62 197 ASN A N 1
ATOM 1582 C CA . ASN A 1 197 ? -13.890 0.741 18.931 1.00 92.62 197 ASN A CA 1
ATOM 1583 C C . ASN A 1 197 ? -13.001 -0.139 19.838 1.00 92.62 197 ASN A C 1
ATOM 1585 O O . ASN A 1 197 ? -12.585 -1.222 19.411 1.00 92.62 197 ASN A O 1
ATOM 1589 N N . PRO A 1 198 ? -12.712 0.287 21.083 1.00 93.19 198 PRO A N 1
ATOM 1590 C CA . PRO A 1 198 ? -11.858 -0.483 21.994 1.00 93.19 198 PRO A CA 1
ATOM 1591 C C . PRO A 1 198 ? -12.427 -1.882 22.277 1.00 93.19 198 PRO A C 1
ATOM 1593 O O . PRO A 1 198 ? -11.692 -2.863 22.268 1.00 93.19 198 PRO A O 1
ATOM 1596 N N . GLY A 1 199 ? -13.755 -2.009 22.401 1.00 94.50 199 GLY A N 1
ATOM 1597 C CA . GLY A 1 199 ? -14.408 -3.292 22.685 1.00 94.50 199 GLY A CA 1
ATOM 1598 C C . GLY A 1 199 ? -14.165 -4.376 21.629 1.00 94.50 199 GLY A C 1
ATOM 1599 O O . GLY A 1 199 ? -14.037 -5.540 21.987 1.00 94.50 199 GLY A O 1
ATOM 1600 N N . LEU A 1 200 ? -14.041 -4.013 20.345 1.00 91.81 200 LEU A N 1
ATOM 1601 C CA . LEU A 1 200 ? -13.736 -4.980 19.279 1.00 91.81 200 LEU A CA 1
ATOM 1602 C C . LEU A 1 200 ? -12.282 -5.455 19.328 1.00 91.81 200 LEU A C 1
ATOM 1604 O O . LEU A 1 200 ? -11.998 -6.599 18.985 1.00 91.81 200 LEU A O 1
ATOM 1608 N N . ILE A 1 201 ? -11.358 -4.584 19.740 1.00 94.25 201 ILE A N 1
ATOM 1609 C CA . ILE A 1 201 ? -9.958 -4.969 19.934 1.00 94.25 201 ILE A CA 1
ATOM 1610 C C . ILE A 1 201 ? -9.831 -5.883 21.146 1.00 94.25 201 ILE A C 1
ATOM 1612 O O . ILE A 1 201 ? -9.198 -6.931 21.045 1.00 94.25 201 ILE A O 1
ATOM 1616 N N . ASP A 1 202 ? -10.459 -5.518 22.260 1.00 94.00 202 ASP A N 1
ATOM 1617 C CA . ASP A 1 202 ? -10.450 -6.334 23.471 1.00 94.00 202 ASP A CA 1
ATOM 1618 C C . ASP A 1 202 ? -11.064 -7.709 23.218 1.00 94.00 202 ASP A C 1
ATOM 1620 O O . ASP A 1 202 ? -10.516 -8.718 23.656 1.00 94.00 202 ASP A O 1
ATOM 1624 N N . ASP A 1 203 ? -12.177 -7.760 22.487 1.00 93.62 203 ASP A N 1
ATOM 1625 C CA . ASP A 1 203 ? -12.808 -9.009 22.070 1.00 93.62 203 ASP A CA 1
ATOM 1626 C C . ASP A 1 203 ? -11.872 -9.849 21.192 1.00 93.62 203 ASP A C 1
ATOM 1628 O O . ASP A 1 203 ? -11.671 -11.033 21.454 1.00 93.62 203 ASP A O 1
ATOM 1632 N N . ALA A 1 204 ? -11.231 -9.231 20.197 1.00 93.06 204 ALA A N 1
ATOM 1633 C CA . ALA A 1 204 ? -10.277 -9.913 19.330 1.00 93.06 204 ALA A CA 1
ATOM 1634 C C . ALA A 1 204 ? -9.054 -10.459 20.087 1.00 93.06 204 ALA A C 1
ATOM 1636 O O . ALA A 1 204 ? -8.544 -11.522 19.744 1.00 93.06 204 ALA A O 1
ATOM 1637 N N . LEU A 1 205 ? -8.582 -9.754 21.118 1.00 90.75 205 LEU A N 1
ATOM 1638 C CA . LEU A 1 205 ? -7.442 -10.185 21.929 1.00 90.75 205 LEU A CA 1
ATOM 1639 C C . LEU A 1 205 ? -7.820 -11.245 22.974 1.00 90.75 205 LEU A C 1
ATOM 1641 O O . LEU A 1 205 ? -6.983 -12.083 23.306 1.00 90.75 205 LEU A O 1
ATOM 1645 N N . LYS A 1 206 ? -9.055 -11.224 23.490 1.00 92.62 206 LYS A N 1
ATOM 1646 C CA . LYS A 1 206 ? -9.564 -12.227 24.441 1.00 92.62 206 LYS A CA 1
ATOM 1647 C C . LYS A 1 206 ? -9.928 -13.538 23.744 1.00 92.62 206 LYS A C 1
ATOM 1649 O O . LYS A 1 206 ? -9.609 -14.606 24.256 1.00 92.62 206 LYS A O 1
ATOM 1654 N N . ASN A 1 207 ? -10.554 -13.457 22.571 1.00 91.19 207 ASN A N 1
ATOM 1655 C CA . ASN A 1 207 ? -10.997 -14.607 21.786 1.00 91.19 207 ASN A CA 1
ATOM 1656 C C . ASN A 1 207 ? -9.947 -14.994 20.744 1.00 91.19 207 ASN A C 1
ATOM 1658 O O . ASN A 1 207 ? -10.140 -14.821 19.537 1.00 91.19 207 ASN A O 1
ATOM 1662 N N . ARG A 1 208 ? -8.808 -15.496 21.228 1.00 89.12 208 ARG A N 1
ATOM 1663 C CA . ARG A 1 208 ? -7.710 -15.923 20.362 1.00 89.12 208 ARG A CA 1
ATOM 1664 C C . ARG A 1 208 ? -8.088 -17.198 19.604 1.00 89.12 208 ARG A C 1
ATOM 1666 O O . ARG A 1 208 ? -8.556 -18.159 20.206 1.00 89.12 208 ARG A O 1
ATOM 1673 N N . VAL A 1 209 ? -7.856 -17.195 18.295 1.00 89.19 209 VAL A N 1
ATOM 1674 C CA . VAL A 1 209 ? -8.070 -18.345 17.405 1.00 89.19 209 VAL A CA 1
ATOM 1675 C C . VAL A 1 209 ? -6.719 -18.973 17.077 1.00 89.19 209 VAL A C 1
ATOM 1677 O O . VAL A 1 209 ? -5.700 -18.276 17.025 1.00 89.19 209 VAL A O 1
ATOM 1680 N N . ASP A 1 210 ? -6.704 -20.286 16.866 1.00 85.50 210 ASP A N 1
ATOM 1681 C CA . ASP A 1 210 ? -5.502 -20.986 16.431 1.00 85.50 210 ASP A CA 1
ATOM 1682 C C . ASP A 1 210 ? -5.012 -20.455 15.082 1.00 85.50 210 ASP A C 1
ATOM 1684 O O . ASP A 1 210 ? -5.783 -20.058 14.205 1.00 85.50 210 ASP A O 1
ATOM 1688 N N . VAL A 1 211 ? -3.691 -20.402 14.941 1.00 82.81 211 VAL A N 1
ATOM 1689 C CA . VAL A 1 211 ? -3.057 -19.863 13.742 1.00 82.81 211 VAL A CA 1
ATOM 1690 C C . VAL A 1 211 ? -3.167 -20.892 12.629 1.00 82.81 211 VAL A C 1
ATOM 1692 O O . VAL A 1 211 ? -2.644 -21.999 12.754 1.00 82.81 211 VAL A O 1
ATOM 1695 N N . ASP A 1 212 ? -3.780 -20.503 11.517 1.00 80.88 212 ASP A N 1
ATOM 1696 C CA . ASP A 1 212 ? -3.768 -21.322 10.315 1.00 80.88 212 ASP A CA 1
ATOM 1697 C C . ASP A 1 212 ? -2.394 -21.230 9.631 1.00 80.88 212 ASP A C 1
ATOM 1699 O O . ASP A 1 212 ? -2.044 -20.271 8.938 1.00 80.88 212 ASP A O 1
ATOM 1703 N N . LEU A 1 213 ? -1.575 -22.251 9.877 1.00 81.00 213 LEU A N 1
ATOM 1704 C CA . LEU A 1 213 ? -0.221 -22.346 9.341 1.00 81.00 213 LEU A CA 1
ATOM 1705 C C . LEU A 1 213 ? -0.212 -22.523 7.817 1.00 81.00 213 LEU A C 1
ATOM 1707 O O . LEU A 1 213 ? 0.736 -22.082 7.169 1.00 81.00 213 LEU A O 1
ATOM 1711 N N . ASN A 1 214 ? -1.259 -23.113 7.229 1.00 81.44 214 ASN A N 1
ATOM 1712 C CA . ASN A 1 214 ? -1.317 -23.376 5.790 1.00 81.44 214 ASN A CA 1
ATOM 1713 C C . ASN A 1 214 ? -1.501 -22.080 4.997 1.00 81.44 214 ASN A C 1
ATOM 1715 O O . ASN A 1 214 ? -0.806 -21.845 4.004 1.00 81.44 214 ASN A O 1
ATOM 1719 N N . THR A 1 215 ? -2.398 -21.202 5.452 1.00 78.69 215 THR A N 1
ATOM 1720 C CA . THR A 1 215 ? -2.572 -19.875 4.844 1.00 78.69 215 THR A CA 1
ATOM 1721 C C . THR A 1 215 ? -1.333 -19.011 5.033 1.00 78.69 215 THR A C 1
ATOM 1723 O O . THR A 1 215 ? -0.901 -18.357 4.081 1.00 78.69 215 THR A O 1
ATOM 1726 N N . LEU A 1 216 ? -0.692 -19.066 6.204 1.00 79.62 216 LEU A N 1
ATOM 1727 C CA . LEU A 1 216 ? 0.568 -18.363 6.432 1.00 79.62 216 LEU A CA 1
ATOM 1728 C C . LEU A 1 216 ? 1.688 -18.873 5.506 1.00 79.62 216 LEU A C 1
ATOM 1730 O O . LEU A 1 216 ? 2.404 -18.061 4.918 1.00 79.62 216 LEU A O 1
ATOM 1734 N N . SER A 1 217 ? 1.817 -20.189 5.323 1.00 84.69 217 SER A N 1
ATOM 1735 C CA . SER A 1 217 ? 2.788 -20.798 4.400 1.00 84.69 217 SER A CA 1
ATOM 1736 C C . SER A 1 217 ? 2.582 -20.292 2.975 1.00 84.69 217 SER A C 1
ATOM 1738 O O . SER A 1 217 ? 3.500 -19.755 2.355 1.00 84.69 217 SER A O 1
ATOM 1740 N N . ARG A 1 218 ? 1.332 -20.336 2.495 1.00 82.44 218 ARG A N 1
ATOM 1741 C CA . ARG A 1 218 ? 0.952 -19.874 1.155 1.00 82.44 218 ARG A CA 1
ATOM 1742 C C . ARG A 1 218 ? 1.238 -18.390 0.930 1.00 82.44 218 ARG A C 1
ATOM 1744 O O . ARG A 1 218 ? 1.688 -18.017 -0.146 1.00 82.44 218 ARG A O 1
ATOM 1751 N N . MET A 1 219 ? 0.960 -17.537 1.916 1.00 79.44 219 MET A N 1
ATOM 1752 C CA . MET A 1 219 ? 1.127 -16.085 1.766 1.00 79.44 219 MET A CA 1
ATOM 1753 C C . MET A 1 219 ? 2.571 -15.622 1.954 1.00 79.44 219 MET A C 1
ATOM 1755 O O . MET A 1 219 ? 2.965 -14.600 1.399 1.00 79.44 219 MET A O 1
ATOM 1759 N N . THR A 1 220 ? 3.370 -16.349 2.734 1.00 79.31 220 THR A N 1
ATOM 1760 C CA . THR A 1 220 ? 4.770 -15.983 2.990 1.00 79.31 220 THR A CA 1
ATOM 1761 C C . THR A 1 220 ? 5.774 -16.727 2.114 1.00 79.31 220 THR A C 1
ATOM 1763 O O . THR A 1 220 ? 6.937 -16.322 2.091 1.00 79.31 220 THR A O 1
ATOM 1766 N N . GLY A 1 221 ? 5.345 -17.787 1.418 1.00 80.31 221 GLY A N 1
ATOM 1767 C CA . GLY A 1 221 ? 6.216 -18.663 0.633 1.00 80.31 221 GLY A CA 1
ATOM 1768 C C . GLY A 1 221 ? 7.229 -19.428 1.489 1.00 80.31 221 GLY A C 1
ATOM 1769 O O . GLY A 1 221 ? 8.292 -19.788 0.993 1.00 80.31 221 GLY A O 1
ATOM 1770 N N . LYS A 1 222 ? 6.956 -19.595 2.788 1.00 80.62 222 LYS A N 1
ATOM 1771 C CA . LYS A 1 222 ? 7.845 -20.268 3.740 1.00 80.62 222 LYS A CA 1
ATOM 1772 C C . LYS A 1 222 ? 7.113 -21.421 4.393 1.00 80.62 222 LYS A C 1
ATOM 1774 O O . LYS A 1 222 ? 6.077 -21.199 5.011 1.00 80.62 222 LYS A O 1
ATOM 1779 N N . ASP A 1 223 ? 7.706 -22.604 4.331 1.00 81.50 223 ASP A N 1
ATOM 1780 C CA . ASP A 1 223 ? 7.136 -23.788 4.957 1.00 81.50 223 ASP A CA 1
ATOM 1781 C C . ASP A 1 223 ? 7.365 -23.742 6.470 1.00 81.50 223 ASP A C 1
ATOM 1783 O O . ASP A 1 223 ? 8.489 -23.839 6.961 1.00 81.50 223 ASP A O 1
ATOM 1787 N N . PHE A 1 224 ? 6.275 -23.576 7.221 1.00 74.88 224 PHE A N 1
ATOM 1788 C CA . PHE A 1 224 ? 6.279 -23.645 8.690 1.00 74.88 224 PHE A CA 1
ATOM 1789 C C . PHE A 1 224 ? 5.991 -25.056 9.216 1.00 74.88 224 PHE A C 1
ATOM 1791 O O . PHE A 1 224 ? 5.815 -25.248 10.418 1.00 74.88 224 PHE A O 1
ATOM 1798 N N . SER A 1 225 ? 5.928 -26.042 8.321 1.00 76.81 225 SER A N 1
ATOM 1799 C CA . SER A 1 225 ? 5.812 -27.450 8.678 1.00 76.81 225 SER A CA 1
ATOM 1800 C C . SER A 1 225 ? 7.177 -27.971 9.124 1.00 76.81 225 SER A C 1
ATOM 1802 O O . SER A 1 225 ? 8.082 -28.129 8.309 1.00 76.81 225 SER A O 1
ATOM 1804 N N . GLY A 1 226 ? 7.336 -28.242 10.419 1.00 79.56 226 GLY A N 1
ATOM 1805 C CA . GLY A 1 226 ? 8.547 -28.855 10.955 1.00 79.56 226 GLY A CA 1
ATOM 1806 C C . GLY A 1 226 ? 8.719 -28.658 12.462 1.00 79.56 226 GLY A C 1
ATOM 1807 O O . GLY A 1 226 ? 7.996 -27.869 13.076 1.00 79.56 226 GLY A O 1
ATOM 1808 N N . PRO A 1 227 ? 9.672 -29.374 13.082 1.00 84.38 227 PRO A N 1
ATOM 1809 C CA . PRO A 1 227 ? 10.065 -29.116 14.461 1.00 84.38 227 PRO A CA 1
ATOM 1810 C C . PRO A 1 227 ? 10.656 -27.705 14.588 1.00 84.38 227 PRO A C 1
ATOM 1812 O O . PRO A 1 227 ? 11.321 -27.207 13.679 1.00 84.38 227 PRO A O 1
ATOM 1815 N N . THR A 1 228 ? 10.424 -27.052 15.728 1.00 80.00 228 THR A N 1
ATOM 1816 C CA . THR A 1 228 ? 10.966 -25.713 16.000 1.00 80.00 228 THR A CA 1
ATOM 1817 C C . THR A 1 228 ? 12.493 -25.724 15.880 1.00 80.00 228 THR A C 1
ATOM 1819 O O . THR A 1 228 ? 13.131 -26.519 16.577 1.00 80.00 228 THR A O 1
ATOM 1822 N N . PRO A 1 229 ? 13.101 -24.862 15.043 1.00 81.81 229 PRO A N 1
ATOM 1823 C CA . PRO A 1 229 ? 14.546 -24.854 14.870 1.00 81.81 229 PRO A CA 1
ATOM 1824 C C . PRO A 1 229 ? 15.231 -24.451 16.178 1.00 81.81 229 PRO A C 1
ATOM 1826 O O . PRO A 1 229 ? 14.886 -23.438 16.790 1.00 81.81 229 PRO A O 1
ATOM 1829 N N . ILE A 1 230 ? 16.220 -25.238 16.599 1.00 85.62 230 ILE A N 1
ATOM 1830 C CA . ILE A 1 230 ? 17.072 -24.908 17.742 1.00 85.62 230 ILE A CA 1
ATOM 1831 C C . ILE A 1 230 ? 18.079 -23.863 17.257 1.00 85.62 230 ILE A C 1
ATOM 1833 O O . ILE A 1 230 ? 18.987 -24.166 16.485 1.00 85.62 230 ILE A O 1
ATOM 1837 N N . ILE A 1 231 ? 17.887 -22.608 17.663 1.00 85.44 231 ILE A N 1
ATOM 1838 C CA . ILE A 1 231 ? 18.799 -21.514 17.317 1.00 85.44 231 ILE A CA 1
ATOM 1839 C C . ILE A 1 231 ? 19.977 -21.566 18.291 1.00 85.44 231 ILE A C 1
ATOM 1841 O O . ILE A 1 231 ? 19.919 -21.001 19.382 1.00 85.44 231 ILE A O 1
ATOM 1845 N N . GLU A 1 232 ? 21.050 -22.253 17.907 1.00 83.69 232 GLU A N 1
ATOM 1846 C CA . GLU A 1 232 ? 22.315 -22.176 18.636 1.00 83.69 232 GLU A CA 1
ATOM 1847 C C . GLU A 1 232 ? 23.083 -20.917 18.223 1.00 83.69 232 GLU A C 1
ATOM 1849 O O . GLU A 1 232 ? 23.244 -20.618 17.036 1.00 83.69 232 GLU A O 1
ATOM 1854 N N . ALA A 1 233 ? 23.581 -20.163 19.206 1.00 84.31 233 ALA A N 1
ATOM 1855 C CA . ALA A 1 233 ? 24.518 -19.085 18.928 1.00 84.31 233 ALA A CA 1
ATOM 1856 C C . ALA A 1 233 ? 25.774 -19.670 18.268 1.00 84.31 233 ALA A C 1
ATOM 1858 O O . ALA A 1 233 ? 26.277 -20.715 18.687 1.00 84.31 233 ALA A O 1
ATOM 1859 N N . ARG A 1 234 ? 26.299 -18.990 17.242 1.00 79.81 234 ARG A N 1
ATOM 1860 C CA . ARG A 1 234 ? 27.533 -19.406 16.567 1.00 79.81 234 ARG A CA 1
ATOM 1861 C C . ARG A 1 234 ? 28.645 -19.496 17.614 1.00 79.81 234 ARG A C 1
ATOM 1863 O O . ARG A 1 234 ? 29.064 -18.467 18.139 1.00 79.81 234 ARG A O 1
ATOM 1870 N N . LYS A 1 235 ? 29.094 -20.717 17.929 1.00 79.88 235 LYS A N 1
ATOM 1871 C CA . LYS A 1 235 ? 30.197 -20.943 18.870 1.00 79.88 235 LYS A CA 1
ATOM 1872 C C . LYS A 1 235 ? 31.409 -20.180 18.344 1.00 79.88 235 LYS A C 1
ATOM 1874 O O . LYS A 1 235 ? 31.894 -20.450 17.246 1.00 79.88 235 LYS A O 1
ATOM 1879 N N . THR A 1 236 ? 31.847 -19.171 19.087 1.00 76.94 236 THR A N 1
ATOM 1880 C CA . THR A 1 236 ? 33.090 -18.468 18.786 1.00 76.94 236 THR A CA 1
ATOM 1881 C C . THR A 1 236 ? 34.218 -19.460 19.010 1.00 76.94 236 THR A C 1
ATOM 1883 O O . THR A 1 236 ? 34.389 -19.932 20.132 1.00 76.94 236 THR A O 1
ATOM 1886 N N . LEU A 1 237 ? 34.948 -19.809 17.951 1.00 71.75 237 LEU A N 1
ATOM 1887 C CA . LEU A 1 237 ? 36.165 -20.602 18.068 1.00 71.75 237 LEU A CA 1
ATOM 1888 C C . LEU A 1 237 ? 37.147 -19.802 18.926 1.00 71.75 237 LEU A C 1
ATOM 1890 O O . LEU A 1 237 ? 37.685 -18.786 18.485 1.00 71.75 237 LEU A O 1
ATOM 1894 N N . THR A 1 238 ? 37.319 -20.206 20.179 1.00 71.38 238 THR A N 1
ATOM 1895 C CA . THR A 1 238 ? 38.402 -19.705 21.017 1.00 71.38 238 THR A CA 1
ATOM 1896 C C . THR A 1 238 ? 39.701 -20.268 20.453 1.00 71.38 238 THR A C 1
ATOM 1898 O O . THR A 1 238 ? 39.850 -21.482 20.359 1.00 71.38 238 THR A O 1
ATOM 1901 N N . LEU A 1 239 ? 40.612 -19.384 20.040 1.00 64.12 239 LEU A N 1
ATOM 1902 C CA . LEU A 1 239 ? 41.982 -19.702 19.629 1.00 64.12 239 LEU A CA 1
ATOM 1903 C C . LEU A 1 239 ? 42.769 -20.246 20.831 1.00 64.12 239 LEU A C 1
ATOM 1905 O O . LEU A 1 239 ? 43.485 -19.500 21.493 1.00 64.12 239 LEU A O 1
ATOM 1909 N N . ALA A 1 240 ? 42.584 -21.520 21.149 1.00 64.38 240 ALA A N 1
ATOM 1910 C CA . ALA A 1 240 ? 43.445 -22.272 22.049 1.00 64.38 240 ALA A CA 1
ATOM 1911 C C . ALA A 1 240 ? 43.256 -23.770 21.784 1.00 64.38 240 ALA A C 1
ATOM 1913 O O . ALA A 1 240 ? 42.436 -24.402 22.441 1.00 64.38 240 ALA A O 1
ATOM 1914 N N . GLU A 1 241 ? 43.968 -24.277 20.777 1.00 43.62 241 GLU A N 1
ATOM 1915 C CA . GLU A 1 241 ? 44.634 -25.592 20.715 1.00 43.62 241 GLU A CA 1
ATOM 1916 C C . GLU A 1 241 ? 45.499 -25.658 19.449 1.00 43.62 241 GLU A C 1
ATOM 1918 O O . GLU A 1 241 ? 45.012 -25.239 18.372 1.00 43.62 241 GLU A O 1
#

Radius of gyration: 31.24 Å; chains: 1; bounding box: 77×83×73 Å

Sequence (241 aa):
MSTICDDLETGRISSRWESSQLLHAEAKKRAREERAKALAEADEEERETGRSTGRRYPKPVLPVAKHDGGETTIDNNGQNEEEFTYDETLKASQYAPQVRIGANGEVVLDIDSLQVDRAADDNAEEYSHVEETDQSRFTNSNSWSKRRVVRWSKDDTALFYDALRQFGQNFDLIARVLPGRTYRMCKNKFKAEDKKNPGLIDDALKNRVDVDLNTLSRMTGKDFSGPTPIIEARKTLTLAE

InterPro domains:
  IPR001005 SANT/Myb domain [SM00717] (148-196)
  IPR001005 SANT/Myb domain [cd00167] (151-191)
  IPR009057 Homedomain-like superfamily [SSF46689] (151-197)
  IPR039467 Transcription factor TFIIIB component B'', Myb domain [PF15963] (145-223)

Secondary structure (DSSP, 8-state):
--TT-S--TT----HHHHHHHHHHHHHHHHHHHHHHHHHHHHHHHHHHH-------PPPP-------------------------TTSS----TTS--EEE-TTS-EEE-SGGGS--SSTT--GGGSPP----TTT----TTTT------PPPHHHHHHHHHHHHHHTT-HHHHHHHSTT--HHHHHHHHHHHHHH-HHHHHHHHHSPPPP-HHHHHHHHT----SSPP---------S--